Protein AF-0000000080185429 (afdb_homodimer)

Structure (mmCIF, 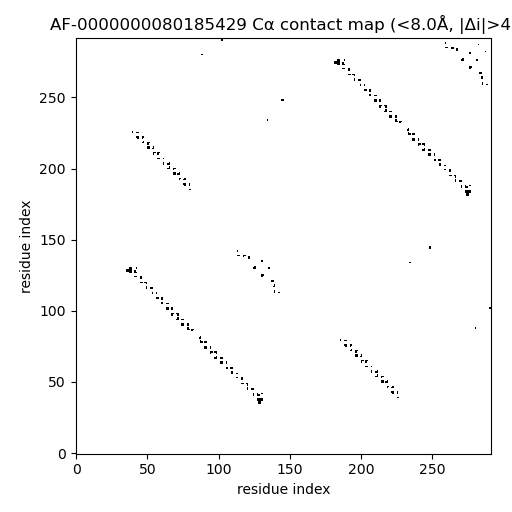N/CA/C/O backbone):
data_AF-0000000080185429-model_v1
#
loop_
_entity.id
_entity.type
_entity.pdbx_description
1 polymer 'Lysozyme inhibitor LprI N-terminal domain-containing protein'
#
loop_
_atom_site.group_PDB
_atom_site.id
_atom_site.type_symbol
_atom_site.label_atom_id
_atom_site.label_alt_id
_atom_site.label_comp_id
_atom_site.label_asym_id
_atom_site.label_entity_id
_atom_site.label_seq_id
_atom_site.pdbx_PDB_ins_code
_atom_site.Cartn_x
_atom_site.Cartn_y
_atom_site.Cartn_z
_atom_site.occupancy
_atom_site.B_iso_or_equiv
_atom_site.auth_seq_id
_atom_site.auth_comp_id
_atom_site.auth_asym_id
_atom_site.auth_atom_id
_atom_site.pdbx_PDB_model_num
ATOM 1 N N . MET A 1 1 ? -10.477 -122.75 16.406 1 31.19 1 MET A N 1
ATOM 2 C CA . MET A 1 1 ? -9.969 -122.812 15.031 1 31.19 1 MET A CA 1
ATOM 3 C C . MET A 1 1 ? -10.273 -121.562 14.289 1 31.19 1 MET A C 1
ATOM 5 O O . MET A 1 1 ? -10.062 -121.438 13.078 1 31.19 1 MET A O 1
ATOM 9 N N . TYR A 1 2 ? -11.156 -120.688 14.898 1 29.88 2 TYR A N 1
ATOM 10 C CA . TYR A 1 2 ? -11.617 -119.625 13.992 1 29.88 2 TYR A CA 1
ATOM 11 C C . TYR A 1 2 ? -10.445 -118.812 13.453 1 29.88 2 TYR A C 1
ATOM 13 O O . TYR A 1 2 ? -9.383 -118.75 14.086 1 29.88 2 TYR A O 1
ATOM 21 N N . TYR A 1 3 ? -10.703 -118.25 12.25 1 31.61 3 TYR A N 1
ATOM 22 C CA . TYR A 1 3 ? -10.383 -117.688 10.945 1 31.61 3 TYR A CA 1
ATOM 23 C C . TYR A 1 3 ? -9.789 -116.312 11.094 1 31.61 3 TYR A C 1
ATOM 25 O O . TYR A 1 3 ? -10.391 -115.438 11.742 1 31.61 3 TYR A O 1
ATOM 33 N N . HIS A 1 4 ? -8.43 -116.125 11.047 1 37.31 4 HIS A N 1
ATOM 34 C CA . HIS A 1 4 ? -7.52 -115 10.961 1 37.31 4 HIS A CA 1
ATOM 35 C C . HIS A 1 4 ? -7.789 -114.188 9.711 1 37.31 4 HIS A C 1
ATOM 37 O O . HIS A 1 4 ? -7.434 -114.562 8.602 1 37.31 4 HIS A O 1
ATOM 43 N N . MET A 1 5 ? -9.07 -113.562 9.625 1 27.73 5 MET A N 1
ATOM 44 C CA . MET A 1 5 ? -9.391 -112.875 8.406 1 27.73 5 MET A CA 1
ATOM 45 C C . MET A 1 5 ? -8.336 -111.75 8.133 1 27.73 5 MET A C 1
ATOM 47 O O . MET A 1 5 ? -8.047 -110.938 9 1 27.73 5 MET A O 1
ATOM 51 N N . LYS A 1 6 ? -7.344 -112.062 7.34 1 35.5 6 LYS A N 1
ATOM 52 C CA . LYS A 1 6 ? -6.266 -111.312 6.75 1 35.5 6 LYS A CA 1
ATOM 53 C C . LYS A 1 6 ? -6.816 -110.062 6.031 1 35.5 6 LYS A C 1
ATOM 55 O O . LYS A 1 6 ? -7.508 -110.188 5.02 1 35.5 6 LYS A O 1
ATOM 60 N N . ILE A 1 7 ? -7.43 -109 6.758 1 31.89 7 ILE A N 1
ATOM 61 C CA . ILE A 1 7 ? -7.926 -107.75 6.105 1 31.89 7 ILE A CA 1
ATOM 62 C C . ILE A 1 7 ? -6.805 -107.125 5.301 1 31.89 7 ILE A C 1
ATOM 64 O O . ILE A 1 7 ? -5.75 -106.812 5.848 1 31.89 7 ILE A O 1
ATOM 68 N N . ASN A 1 8 ? -6.602 -107.562 4.023 1 29.2 8 ASN A N 1
ATOM 69 C CA . ASN A 1 8 ? -5.699 -107 3.01 1 29.2 8 ASN A CA 1
ATOM 70 C C . ASN A 1 8 ? -5.918 -105.5 2.805 1 29.2 8 ASN A C 1
ATOM 72 O O . ASN A 1 8 ? -7.031 -105.062 2.51 1 29.2 8 ASN A O 1
ATOM 76 N N . LEU A 1 9 ? -5.234 -104.625 3.59 1 36.5 9 LEU A N 1
ATOM 77 C CA . LEU A 1 9 ? -5.133 -103.188 3.564 1 36.5 9 LEU A CA 1
ATOM 78 C C . LEU A 1 9 ? -4.625 -102.688 2.209 1 36.5 9 LEU A C 1
ATOM 80 O O . LEU A 1 9 ? -3.482 -103 1.838 1 36.5 9 LEU A O 1
ATOM 84 N N . VAL A 1 10 ? -5.418 -102.938 1.127 1 33.56 10 VAL A N 1
ATOM 85 C CA . VAL A 1 10 ? -5.027 -102.438 -0.19 1 33.56 10 VAL A CA 1
ATOM 86 C C . VAL A 1 10 ? -4.754 -100.938 -0.12 1 33.56 10 VAL A C 1
ATOM 88 O O . VAL A 1 10 ? -5.578 -100.188 0.377 1 33.56 10 VAL A O 1
ATOM 91 N N . LYS A 1 11 ? -3.459 -100.562 -0.124 1 37.59 11 LYS A N 1
ATOM 92 C CA . LYS A 1 11 ? -2.824 -99.25 -0.207 1 37.59 11 LYS A CA 1
ATOM 93 C C . LYS A 1 11 ? -3.217 -98.5 -1.494 1 37.59 11 LYS A C 1
ATOM 95 O O . LYS A 1 11 ? -2.857 -98.938 -2.59 1 37.59 11 LYS A O 1
ATOM 100 N N . ALA A 1 12 ? -4.523 -98.125 -1.637 1 34.78 12 ALA A N 1
ATOM 101 C CA . ALA A 1 12 ? -4.82 -97.375 -2.84 1 34.78 12 ALA A CA 1
ATOM 102 C C . ALA A 1 12 ? -3.969 -96.125 -2.902 1 34.78 12 ALA A C 1
ATOM 104 O O . ALA A 1 12 ? -3.957 -95.312 -1.96 1 34.78 12 ALA A O 1
ATOM 105 N N . LEU A 1 13 ? -2.83 -96.125 -3.619 1 36.59 13 LEU A N 1
ATOM 106 C CA . LEU A 1 13 ? -1.938 -95 -3.971 1 36.59 13 LEU A CA 1
ATOM 107 C C . LEU A 1 13 ? -2.678 -93.938 -4.766 1 36.59 13 LEU A C 1
ATOM 109 O O . LEU A 1 13 ? -3.139 -94.188 -5.883 1 36.59 13 LEU A O 1
ATOM 113 N N . LEU A 1 14 ? -3.529 -93.125 -4.082 1 36.78 14 LEU A N 1
ATOM 114 C CA . LEU A 1 14 ? -4.168 -91.938 -4.719 1 36.78 14 LEU A CA 1
ATOM 115 C C . 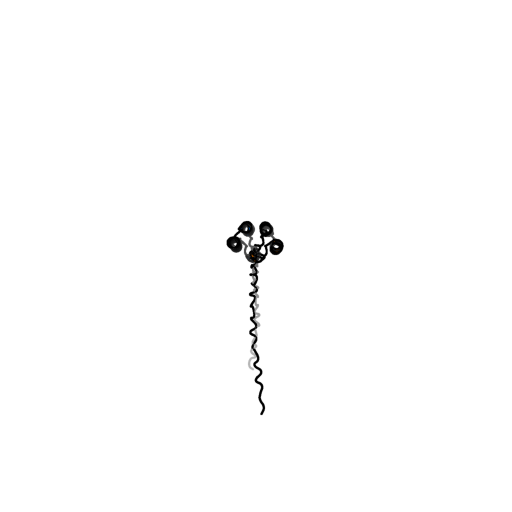LEU A 1 14 ? -3.127 -91 -5.316 1 36.78 14 LEU A C 1
ATOM 117 O O . LEU A 1 14 ? -2.252 -90.5 -4.605 1 36.78 14 LEU A O 1
ATOM 121 N N . LEU A 1 15 ? -2.703 -91.188 -6.578 1 37 15 LEU A N 1
ATOM 122 C CA . LEU A 1 15 ? -1.887 -90.312 -7.383 1 37 15 LEU A CA 1
ATOM 123 C C . LEU A 1 15 ? -2.537 -88.875 -7.48 1 37 15 LEU A C 1
ATOM 125 O O . LEU A 1 15 ? -3.639 -88.75 -8.023 1 37 15 LEU A O 1
ATOM 129 N N . SER A 1 16 ? -2.461 -88.062 -6.449 1 37.69 16 SER A N 1
ATOM 130 C CA . SER A 1 16 ? -2.885 -86.688 -6.52 1 37.69 16 SER A CA 1
ATOM 131 C C . SER A 1 16 ? -2.191 -85.938 -7.664 1 37.69 16 SER A C 1
ATOM 133 O O . SER A 1 16 ? -0.963 -85.812 -7.684 1 37.69 16 SER A O 1
ATOM 135 N N . SER A 1 17 ? -2.639 -86.125 -8.914 1 38.22 17 SER A N 1
ATOM 136 C CA . SER A 1 17 ? -2.191 -85.25 -10.016 1 38.22 17 SER A CA 1
ATOM 137 C C . SER A 1 17 ? -2.326 -83.812 -9.664 1 38.22 17 SER A C 1
ATOM 139 O O . SER A 1 17 ? -3.408 -83.312 -9.297 1 38.22 17 SER A O 1
ATOM 141 N N . ALA A 1 18 ? -1.324 -83.188 -9.078 1 40.03 18 ALA A N 1
ATOM 142 C CA . ALA A 1 18 ? -1.214 -81.75 -8.844 1 40.03 18 ALA A CA 1
ATOM 143 C C . ALA A 1 18 ? -1.339 -80.938 -10.148 1 40.03 18 ALA A C 1
ATOM 145 O O . ALA A 1 18 ? -0.493 -81.062 -11.031 1 40.03 18 ALA A O 1
ATOM 146 N N . ILE A 1 19 ? -2.561 -80.812 -10.672 1 42.19 19 ILE A N 1
ATOM 147 C CA . ILE A 1 19 ? -2.764 -79.875 -11.781 1 42.19 19 ILE A CA 1
ATOM 148 C C . ILE A 1 19 ? -2.199 -78.5 -11.422 1 42.19 19 ILE A C 1
ATOM 150 O O . ILE A 1 19 ? -2.635 -77.875 -10.453 1 42.19 19 ILE A O 1
ATOM 154 N N . PHE A 1 20 ? -0.926 -78.25 -11.688 1 44.41 20 PHE A N 1
ATOM 155 C CA . PHE A 1 20 ? -0.374 -76.938 -11.648 1 44.41 20 PHE A CA 1
ATOM 156 C C . PHE A 1 20 ? -1.172 -76 -12.539 1 44.41 20 PHE A C 1
ATOM 158 O O . PHE A 1 20 ? -1.091 -76.062 -13.766 1 44.41 20 PHE A O 1
ATOM 165 N N . ALA A 1 21 ? -2.379 -75.625 -12.18 1 45.09 21 ALA A N 1
ATOM 166 C CA . ALA A 1 21 ? -3.014 -74.5 -12.875 1 45.09 21 ALA A CA 1
ATOM 167 C C . ALA A 1 21 ? -2.082 -73.25 -12.945 1 45.09 21 ALA A C 1
ATOM 169 O O . ALA A 1 21 ? -1.55 -72.812 -11.922 1 45.09 21 ALA A O 1
ATOM 170 N N . GLY A 1 22 ? -1.314 -73.125 -14.047 1 44.38 22 GLY A N 1
ATOM 171 C CA . GLY A 1 22 ? -0.597 -71.938 -14.328 1 44.38 22 GLY A CA 1
ATOM 172 C C . GLY A 1 22 ? -1.406 -70.688 -14.016 1 44.38 22 GLY A C 1
ATOM 173 O O . GLY A 1 22 ? -2.52 -70.5 -14.516 1 44.38 22 GLY A O 1
ATOM 174 N N . LEU A 1 23 ? -1.234 -70.125 -12.82 1 50.81 23 LEU A N 1
ATOM 175 C CA . LEU A 1 23 ? -1.786 -68.812 -12.531 1 50.81 23 LEU A CA 1
ATOM 176 C C . LEU A 1 23 ? -1.45 -67.812 -13.648 1 50.81 23 LEU A C 1
ATOM 178 O O . LEU A 1 23 ? -0.288 -67.688 -14.039 1 50.81 23 LEU A O 1
ATOM 182 N N . PRO A 1 24 ? -2.479 -67.562 -14.562 1 52.03 24 PRO A N 1
ATOM 183 C CA . PRO A 1 24 ? -2.09 -66.438 -15.422 1 52.03 24 PRO A CA 1
ATOM 184 C C . PRO A 1 24 ? -1.406 -65.312 -14.656 1 52.03 24 PRO A C 1
ATOM 186 O O . PRO A 1 24 ? -1.833 -65 -13.547 1 52.03 24 PRO A O 1
ATOM 189 N N . VAL A 1 25 ? -0.08 -65.188 -14.719 1 51.69 25 VAL A N 1
ATOM 190 C CA . VAL A 1 25 ? 0.564 -63.969 -14.32 1 51.69 25 VAL A CA 1
ATOM 191 C C . VAL A 1 25 ? -0.281 -62.781 -14.781 1 51.69 25 VAL A C 1
ATOM 193 O O . VAL A 1 25 ? -0.45 -62.562 -15.984 1 51.69 25 VAL A O 1
ATOM 196 N N . LEU A 1 26 ? -1.335 -62.406 -13.992 1 49.44 26 LEU A N 1
ATOM 197 C CA . LEU A 1 26 ? -1.891 -61.094 -14.242 1 49.44 26 LEU A CA 1
ATOM 198 C C . LEU A 1 26 ? -0.799 -60.125 -14.672 1 49.44 26 LEU A C 1
ATOM 200 O O . LEU A 1 26 ? 0.148 -59.875 -13.922 1 49.44 26 LEU A O 1
ATOM 204 N N . ALA A 1 27 ? -0.474 -60.031 -16 1 46.88 27 ALA A N 1
ATOM 205 C CA . ALA A 1 27 ? 0.233 -58.844 -16.453 1 46.88 27 ALA A CA 1
ATOM 206 C C . ALA A 1 27 ? -0.168 -57.625 -15.648 1 46.88 27 ALA A C 1
ATOM 208 O O . ALA A 1 27 ? -1.352 -57.281 -15.555 1 46.88 27 ALA A O 1
ATOM 209 N N . GLN A 1 28 ? 0.48 -57.438 -14.5 1 44.91 28 GLN A N 1
ATOM 210 C CA . GLN A 1 28 ? 0.357 -56.094 -13.984 1 44.91 28 GLN A CA 1
ATOM 211 C C . GLN A 1 28 ? 0.31 -55.062 -15.117 1 44.91 28 GLN A C 1
ATOM 213 O O . GLN A 1 28 ? 1.286 -54.906 -15.852 1 44.91 28 GLN A O 1
ATOM 218 N N . GLN A 1 29 ? -0.821 -54.938 -15.789 1 43.16 29 GLN A N 1
ATOM 219 C CA . GLN A 1 29 ? -0.909 -53.719 -16.594 1 43.16 29 GLN A CA 1
ATOM 220 C C . GLN A 1 29 ? -0.104 -52.594 -15.977 1 43.16 29 GLN A C 1
ATOM 222 O O . GLN A 1 29 ? -0.35 -52.219 -14.836 1 43.16 29 GLN A O 1
ATOM 227 N N . SER A 1 30 ? 1.192 -52.562 -16.266 1 42.34 30 SER A N 1
ATOM 228 C CA . SER A 1 30 ? 1.836 -51.281 -15.969 1 42.34 30 SER A CA 1
ATOM 229 C C . SER A 1 30 ? 0.854 -50.125 -16.109 1 42.34 30 SER A C 1
ATOM 231 O O . SER A 1 30 ? 0.315 -49.875 -17.188 1 42.34 30 SER A O 1
ATOM 233 N N . ALA A 1 31 ? -0.014 -49.906 -15.117 1 44.88 31 ALA A N 1
ATOM 234 C CA . ALA A 1 31 ? -0.698 -48.594 -15.117 1 44.88 31 ALA A CA 1
ATOM 235 C C . ALA A 1 31 ? 0.15 -47.531 -15.805 1 44.88 31 ALA A C 1
ATOM 237 O O . ALA A 1 31 ? 1.259 -47.25 -15.352 1 44.88 31 ALA A O 1
ATOM 238 N N . THR A 1 32 ? 0.291 -47.656 -17.078 1 43.66 32 THR A N 1
ATOM 239 C CA . THR A 1 32 ? 0.755 -46.375 -17.672 1 43.66 32 THR A CA 1
ATOM 240 C C . THR A 1 32 ? 0.303 -45.188 -16.812 1 43.66 32 THR A C 1
ATOM 242 O O . THR A 1 32 ? -0.892 -44.906 -16.734 1 43.66 32 THR A O 1
ATOM 245 N N . THR A 1 33 ? 0.775 -45.094 -15.594 1 44.22 33 THR A N 1
ATOM 246 C CA . THR A 1 33 ? 0.547 -43.812 -14.945 1 44.22 33 THR A CA 1
ATOM 247 C C . THR A 1 33 ? 0.355 -42.719 -15.984 1 44.22 33 THR A C 1
ATOM 249 O O . THR A 1 33 ? 1.285 -42.375 -16.719 1 44.22 33 THR A O 1
ATOM 252 N N . VAL A 1 34 ? -0.713 -42.75 -16.688 1 42.78 34 VAL A N 1
ATOM 253 C CA . VAL A 1 34 ? -1.071 -41.594 -17.484 1 42.78 34 VAL A CA 1
ATOM 254 C C . VAL A 1 34 ? -0.509 -40.312 -16.828 1 42.78 34 VAL A C 1
ATOM 256 O O . VAL A 1 34 ? -0.894 -39.969 -15.719 1 42.78 34 VAL A O 1
ATOM 259 N N . SER A 1 35 ? 0.774 -40.125 -16.734 1 50.34 35 SER A N 1
ATOM 260 C CA . SER A 1 35 ? 1.275 -38.812 -16.359 1 50.34 35 SER A CA 1
ATOM 261 C C . SER A 1 35 ? 0.301 -37.719 -16.766 1 50.34 35 SER A C 1
ATOM 263 O O . SER A 1 35 ? 0.05 -37.5 -17.953 1 50.34 35 SER A O 1
ATOM 265 N N . SER A 1 36 ? -0.822 -37.656 -16.156 1 56.5 36 SER A N 1
ATOM 266 C CA . SER A 1 36 ? -1.847 -36.656 -16.453 1 56.5 36 SER A CA 1
ATOM 267 C C . SER A 1 36 ? -1.229 -35.375 -17 1 56.5 36 SER A C 1
ATOM 269 O O . SER A 1 36 ? -0.302 -34.812 -16.406 1 56.5 36 SER A O 1
ATOM 271 N N . LYS A 1 37 ? -1.229 -35.125 -18.312 1 74.56 37 LYS A N 1
ATOM 272 C CA . LYS A 1 37 ? -0.69 -34 -19.062 1 74.56 37 LYS A CA 1
ATOM 273 C C . LYS A 1 37 ? -1.136 -32.656 -18.469 1 74.56 37 LYS A C 1
ATOM 275 O O . LYS A 1 37 ? -2.334 -32.406 -18.297 1 74.56 37 LYS A O 1
ATOM 280 N N . ILE A 1 38 ? -0.371 -32 -17.75 1 79.94 38 ILE A N 1
ATOM 281 C CA . ILE A 1 38 ? -0.607 -30.672 -17.203 1 79.94 38 ILE A CA 1
ATOM 282 C C . ILE A 1 38 ? -0.698 -29.641 -18.328 1 79.94 38 ILE A C 1
ATOM 284 O O . ILE A 1 38 ? 0.148 -29.625 -19.234 1 79.94 38 ILE A O 1
ATOM 288 N N . ASP A 1 39 ? -1.904 -29.016 -18.344 1 88.56 39 ASP A N 1
ATOM 289 C CA . ASP A 1 39 ? -2.031 -27.906 -19.297 1 88.56 39 ASP A CA 1
ATOM 290 C C . ASP A 1 39 ? -1.232 -26.688 -18.828 1 88.56 39 ASP A C 1
ATOM 292 O O . ASP A 1 39 ? -1.768 -25.812 -18.141 1 88.56 39 ASP A O 1
ATOM 296 N N . VAL A 1 40 ? 0.009 -26.703 -19.25 1 89.81 40 VAL A N 1
ATOM 297 C CA . VAL A 1 40 ? 0.972 -25.703 -18.797 1 89.81 40 VAL A CA 1
ATOM 298 C C . VAL A 1 40 ? 0.498 -24.312 -19.203 1 89.81 40 VAL A C 1
ATOM 300 O O . VAL A 1 40 ? 0.562 -23.375 -18.391 1 89.81 40 VAL A O 1
ATOM 303 N N . LEU A 1 41 ? -0.011 -24.172 -20.422 1 93.12 41 LEU A N 1
ATOM 304 C CA . LEU A 1 41 ? -0.445 -22.859 -20.891 1 93.12 41 LEU A CA 1
ATOM 305 C C . LEU A 1 41 ? -1.634 -22.359 -20.094 1 93.12 41 LEU A C 1
ATOM 307 O O . LEU A 1 41 ? -1.722 -21.156 -19.797 1 93.12 41 LEU A O 1
ATOM 311 N N . CYS A 1 42 ? -2.514 -23.266 -19.734 1 93.38 42 CYS A N 1
ATOM 312 C CA . CYS A 1 42 ? -3.67 -22.922 -18.922 1 93.38 42 CYS A CA 1
ATOM 313 C C . CYS A 1 42 ? -3.238 -22.406 -17.547 1 93.38 42 CYS A C 1
ATOM 315 O O . CYS A 1 42 ? -3.707 -21.359 -17.094 1 93.38 42 CYS A O 1
ATOM 317 N N . ILE A 1 43 ? -2.312 -23.078 -16.891 1 91.81 43 ILE A N 1
ATOM 318 C CA . ILE A 1 43 ? -1.825 -22.688 -15.57 1 91.81 43 ILE A CA 1
ATOM 319 C C . ILE A 1 43 ? -1.068 -21.375 -15.664 1 91.81 43 ILE A C 1
ATOM 321 O O . ILE A 1 43 ? -1.25 -20.484 -14.82 1 91.81 43 ILE A O 1
ATOM 325 N N . GLN A 1 44 ? -0.267 -21.234 -16.688 1 94.12 44 GLN A N 1
ATOM 326 C CA . GLN A 1 44 ? 0.48 -19.984 -16.875 1 94.12 44 GLN A CA 1
ATOM 327 C C . GLN A 1 44 ? -0.461 -18.797 -17.062 1 94.12 44 GLN A C 1
ATOM 329 O O . GLN A 1 44 ? -0.203 -17.719 -16.547 1 94.12 44 GLN A O 1
ATOM 334 N N . SER A 1 45 ? -1.53 -19.031 -17.781 1 95.88 45 SER A N 1
ATOM 335 C CA . SER A 1 45 ? -2.504 -17.969 -18 1 95.88 45 SER A CA 1
ATOM 336 C C . SER A 1 45 ? -3.178 -17.562 -16.688 1 95.88 45 SER A C 1
ATOM 338 O O . SER A 1 45 ? -3.396 -16.391 -16.438 1 95.88 45 SER A O 1
ATOM 340 N N . ALA A 1 46 ? -3.49 -18.531 -15.852 1 94.5 46 ALA A N 1
ATOM 341 C CA . ALA A 1 46 ? -4.09 -18.25 -14.547 1 94.5 46 ALA A CA 1
ATOM 342 C C . ALA A 1 46 ? -3.133 -17.469 -13.664 1 94.5 46 ALA A C 1
ATOM 344 O O . ALA A 1 46 ? -3.541 -16.516 -12.992 1 94.5 46 ALA A O 1
ATOM 345 N N . ILE A 1 47 ? -1.885 -17.844 -13.664 1 95.25 47 ILE A N 1
ATOM 346 C CA . ILE A 1 47 ? -0.863 -17.141 -12.891 1 95.25 47 ILE A CA 1
ATOM 347 C C . ILE A 1 47 ? -0.709 -15.719 -13.406 1 95.25 47 ILE A C 1
ATOM 349 O O . ILE A 1 47 ? -0.65 -14.773 -12.617 1 95.25 47 ILE A O 1
ATOM 353 N N . ASP A 1 48 ? -0.647 -15.562 -14.742 1 97.69 48 ASP A N 1
ATOM 354 C CA . ASP A 1 48 ? -0.499 -14.25 -15.359 1 97.69 48 ASP A CA 1
ATOM 355 C C . ASP A 1 48 ? -1.629 -13.312 -14.945 1 97.69 48 ASP A C 1
ATOM 357 O O . ASP A 1 48 ? -1.381 -12.18 -14.547 1 97.69 48 ASP A O 1
ATOM 361 N N . THR A 1 49 ? -2.816 -13.805 -14.984 1 97.75 49 THR A N 1
ATOM 362 C CA . THR A 1 49 ? -3.979 -13 -14.633 1 97.75 49 THR A CA 1
ATOM 363 C C . THR A 1 49 ? -3.939 -12.617 -13.156 1 97.75 49 THR A C 1
ATOM 365 O O . THR A 1 49 ? -4.188 -11.461 -12.797 1 97.75 49 THR A O 1
ATOM 368 N N . ARG A 1 50 ? -3.635 -13.578 -12.258 1 96 50 ARG A N 1
ATOM 369 C CA . ARG A 1 50 ? -3.584 -13.32 -10.82 1 96 50 ARG A CA 1
ATOM 370 C C . ARG A 1 50 ? -2.602 -12.195 -10.508 1 96 50 ARG A C 1
ATOM 372 O O . ARG A 1 50 ? -2.979 -11.188 -9.906 1 96 50 ARG A O 1
ATOM 379 N N . ASP A 1 51 ? -1.385 -12.367 -10.984 1 97.81 51 ASP A N 1
ATOM 380 C CA . ASP A 1 51 ? -0.335 -11.461 -10.539 1 97.81 51 ASP A CA 1
ATOM 381 C C . ASP A 1 51 ? -0.448 -10.109 -11.234 1 97.81 51 ASP A C 1
ATOM 383 O O . ASP A 1 51 ? -0.12 -9.07 -10.648 1 97.81 51 ASP A O 1
ATOM 387 N N . THR A 1 52 ? -0.959 -10.07 -12.484 1 98.69 52 THR A N 1
ATOM 388 C CA . THR A 1 52 ? -1.224 -8.797 -13.156 1 98.69 52 THR A CA 1
ATOM 389 C C . THR A 1 52 ? -2.33 -8.031 -12.445 1 98.69 52 THR A C 1
ATOM 391 O O . THR A 1 52 ? -2.225 -6.816 -12.25 1 98.69 52 THR A O 1
ATOM 394 N N . THR A 1 53 ? -3.383 -8.695 -12.031 1 98.5 53 THR A N 1
ATOM 395 C CA . THR A 1 53 ? -4.48 -8.062 -11.312 1 98.5 53 THR A CA 1
ATOM 396 C C . THR A 1 53 ? -4.008 -7.535 -9.961 1 98.5 53 THR A C 1
ATOM 398 O O . THR A 1 53 ? -4.367 -6.426 -9.555 1 98.5 53 THR A O 1
ATOM 401 N N . LEU A 1 54 ? -3.174 -8.344 -9.281 1 98.31 54 LEU A N 1
ATOM 402 C CA . LEU A 1 54 ? -2.639 -7.898 -7.996 1 98.31 54 LEU A CA 1
ATOM 403 C C . LEU A 1 54 ? -1.744 -6.676 -8.172 1 98.31 54 LEU A C 1
ATOM 405 O O . LEU A 1 54 ? -1.787 -5.746 -7.367 1 98.31 54 LEU A O 1
ATOM 409 N N . ALA A 1 55 ? -0.932 -6.637 -9.227 1 98.69 55 ALA A N 1
ATOM 410 C CA . ALA A 1 55 ? -0.083 -5.48 -9.508 1 98.69 55 ALA A CA 1
ATOM 411 C C . ALA A 1 55 ? -0.923 -4.238 -9.789 1 98.69 55 ALA A C 1
ATOM 413 O O . ALA A 1 55 ? -0.608 -3.146 -9.305 1 98.69 55 ALA A O 1
ATOM 414 N N . ASN A 1 56 ? -1.978 -4.422 -10.547 1 98.56 56 ASN A N 1
ATOM 415 C CA . ASN A 1 56 ? -2.881 -3.311 -10.828 1 98.56 56 ASN A CA 1
ATOM 416 C C . ASN A 1 56 ? -3.572 -2.816 -9.555 1 98.56 56 ASN A C 1
ATOM 418 O O . ASN A 1 56 ? -3.748 -1.61 -9.375 1 98.56 56 ASN A O 1
ATOM 422 N N . MET A 1 57 ? -3.961 -3.727 -8.703 1 98.38 57 MET A N 1
ATOM 423 C CA . MET A 1 57 ? -4.547 -3.393 -7.406 1 98.38 57 MET A CA 1
ATOM 424 C C . MET A 1 57 ? -3.607 -2.512 -6.594 1 98.38 57 MET A C 1
ATOM 426 O O . MET A 1 57 ? -4.039 -1.522 -5.996 1 98.38 57 MET A O 1
ATOM 430 N N . VAL A 1 58 ? -2.312 -2.863 -6.578 1 98.69 58 VAL A N 1
ATOM 431 C CA . VAL A 1 58 ? -1.307 -2.094 -5.855 1 98.69 58 VAL A CA 1
ATOM 432 C C . VAL A 1 58 ? -1.197 -0.692 -6.449 1 98.69 58 VAL A C 1
ATOM 434 O O . VAL A 1 58 ? -1.146 0.299 -5.719 1 98.69 58 VAL A O 1
ATOM 437 N N . SER A 1 59 ? -1.196 -0.585 -7.734 1 98.5 59 SER A N 1
ATOM 438 C CA . SER A 1 59 ? -1.125 0.7 -8.422 1 98.5 59 SER A CA 1
ATOM 439 C C . SER A 1 59 ? -2.336 1.567 -8.102 1 98.5 59 SER A C 1
ATOM 441 O O . SER A 1 59 ? -2.195 2.76 -7.82 1 98.5 59 SER A O 1
ATOM 443 N N . ASP A 1 60 ? -3.506 0.98 -8.164 1 98.5 60 ASP A N 1
ATOM 444 C CA . ASP A 1 60 ? -4.738 1.712 -7.891 1 98.5 60 ASP A CA 1
ATOM 445 C C . ASP A 1 60 ? -4.762 2.23 -6.453 1 98.5 60 ASP A C 1
ATOM 447 O O . ASP A 1 60 ? -5.137 3.379 -6.207 1 98.5 60 ASP A O 1
ATOM 451 N N . TRP A 1 61 ? -4.398 1.399 -5.523 1 98.56 61 TRP A N 1
ATOM 452 C CA . TRP A 1 61 ? -4.332 1.804 -4.125 1 98.56 61 TRP A CA 1
ATOM 453 C C . TRP A 1 61 ? -3.359 2.961 -3.936 1 98.56 61 TRP A C 1
ATOM 455 O O . TRP A 1 61 ? -3.672 3.939 -3.252 1 98.56 61 TRP A O 1
ATOM 465 N N . SER A 1 62 ? -2.152 2.85 -4.508 1 98.56 62 SER A N 1
ATOM 466 C CA . SER A 1 62 ? -1.12 3.875 -4.383 1 98.56 62 SER A CA 1
ATOM 467 C C . SER A 1 62 ? -1.595 5.211 -4.945 1 98.56 62 SER A C 1
ATOM 469 O O . SER A 1 62 ? -1.368 6.262 -4.344 1 98.56 62 SER A O 1
ATOM 471 N N . SER A 1 63 ? -2.236 5.16 -6.074 1 98.62 63 SER A N 1
ATOM 472 C CA . SER A 1 63 ? -2.742 6.379 -6.695 1 98.62 63 SER A CA 1
ATOM 473 C C . SER A 1 63 ? -3.77 7.07 -5.805 1 98.62 63 SER A C 1
ATOM 475 O O . SER A 1 63 ? -3.676 8.273 -5.555 1 98.62 63 SER A O 1
ATOM 477 N N . SER A 1 64 ? -4.73 6.297 -5.277 1 98.69 64 SER A N 1
ATOM 478 C CA . SER A 1 64 ? -5.777 6.836 -4.414 1 98.69 64 SER A CA 1
ATOM 479 C C . SER A 1 64 ? -5.191 7.422 -3.135 1 98.69 64 SER A C 1
ATOM 481 O O . SER A 1 64 ? -5.559 8.523 -2.725 1 98.69 64 SER A O 1
ATOM 483 N N . THR A 1 65 ? -4.242 6.703 -2.521 1 98.5 65 THR A N 1
ATOM 484 C CA . THR A 1 65 ? -3.652 7.102 -1.249 1 98.5 65 THR A CA 1
ATOM 485 C C . THR A 1 65 ? -2.764 8.328 -1.426 1 98.5 65 THR A C 1
ATOM 487 O O . THR A 1 65 ? -2.832 9.273 -0.632 1 98.5 65 THR A O 1
ATOM 490 N N . LYS A 1 66 ? -1.963 8.375 -2.467 1 98.5 66 LYS A N 1
ATOM 491 C CA . LYS A 1 66 ? -1.116 9.531 -2.76 1 98.5 66 LYS A CA 1
ATOM 492 C C . LYS A 1 66 ? -1.955 10.781 -2.996 1 98.5 66 LYS A C 1
ATOM 494 O O . LYS A 1 66 ? -1.65 11.852 -2.461 1 98.5 66 LYS A O 1
ATOM 499 N N . ASN A 1 67 ? -3.004 10.648 -3.771 1 98.5 67 ASN A N 1
ATOM 500 C CA . ASN A 1 67 ? -3.893 11.781 -4.027 1 98.5 67 ASN A CA 1
ATOM 501 C C . ASN A 1 67 ? -4.523 12.297 -2.74 1 98.5 67 ASN A C 1
ATOM 503 O O . ASN A 1 67 ? -4.672 13.508 -2.561 1 98.5 67 ASN A O 1
ATOM 507 N N . ALA A 1 68 ? -4.93 11.344 -1.893 1 98.5 68 ALA A N 1
ATOM 508 C CA . ALA A 1 68 ? -5.516 11.719 -0.61 1 98.5 68 ALA A CA 1
ATOM 509 C C . ALA A 1 68 ? -4.512 12.484 0.247 1 98.5 68 ALA A C 1
ATOM 511 O O . ALA A 1 68 ? -4.867 13.469 0.902 1 98.5 68 ALA A O 1
ATOM 512 N N . LEU A 1 69 ? -3.234 12.055 0.238 1 98.56 69 LEU A N 1
ATOM 513 C CA . LEU A 1 69 ? -2.18 12.719 1.002 1 98.56 69 LEU A CA 1
ATOM 514 C C . LEU A 1 69 ? -1.914 14.117 0.464 1 98.56 69 LEU A C 1
ATOM 516 O O . LEU A 1 69 ? -1.702 15.055 1.238 1 98.56 69 LEU A O 1
ATOM 520 N N . GLU A 1 70 ? -1.917 14.305 -0.795 1 98.69 70 GLU A N 1
ATOM 521 C CA . GLU A 1 70 ? -1.708 15.609 -1.418 1 98.69 70 GLU A CA 1
ATOM 522 C C . GLU A 1 70 ? -2.871 16.547 -1.127 1 98.69 70 GLU A C 1
ATOM 524 O O . GLU A 1 70 ? -2.662 17.734 -0.843 1 98.69 70 GLU A O 1
ATOM 529 N N . ALA A 1 71 ? -4.098 15.984 -1.175 1 98.75 71 ALA A N 1
ATOM 530 C CA . ALA A 1 71 ? -5.266 16.781 -0.833 1 98.75 71 ALA A CA 1
ATOM 531 C C . ALA A 1 71 ? -5.223 17.219 0.628 1 98.75 71 ALA A C 1
ATOM 533 O O . ALA A 1 71 ? -5.559 18.375 0.951 1 98.75 71 ALA A O 1
ATOM 534 N N . ARG A 1 72 ? -4.848 16.25 1.544 1 97.56 72 ARG A N 1
ATOM 535 C CA . ARG A 1 72 ? -4.691 16.594 2.955 1 97.56 72 ARG A CA 1
ATOM 536 C C . ARG A 1 72 ? -3.658 17.703 3.146 1 97.56 72 ARG A C 1
ATOM 538 O O . ARG A 1 72 ? -3.891 18.656 3.889 1 97.56 72 ARG A O 1
ATOM 545 N N . ARG A 1 73 ? -2.494 17.547 2.436 1 98.06 73 ARG A N 1
ATOM 546 C CA . ARG A 1 73 ? -1.422 18.531 2.477 1 98.06 73 ARG A CA 1
ATOM 547 C C . ARG A 1 73 ? -1.951 19.938 2.166 1 98.06 73 ARG A C 1
ATOM 549 O O . ARG A 1 73 ? -1.758 20.859 2.949 1 98.06 73 ARG A O 1
ATOM 556 N N . ASP A 1 74 ? -2.666 20.062 1.089 1 98.56 74 ASP A N 1
ATOM 557 C CA . ASP A 1 74 ? -3.113 21.359 0.602 1 98.56 74 ASP A CA 1
ATOM 558 C C . ASP A 1 74 ? -4.191 21.953 1.512 1 98.56 74 ASP A C 1
ATOM 560 O O . ASP A 1 74 ? -4.172 23.141 1.813 1 98.56 74 ASP A O 1
ATOM 564 N N . ALA A 1 75 ? -5.086 21.078 1.933 1 98.12 75 ALA A N 1
ATOM 565 C CA . ALA A 1 75 ? -6.168 21.531 2.805 1 98.12 75 ALA A CA 1
ATOM 566 C C . ALA A 1 75 ? -5.629 21.984 4.156 1 98.12 75 ALA A C 1
ATOM 568 O O . ALA A 1 75 ? -6.059 23 4.691 1 98.12 75 ALA A O 1
ATOM 569 N N . LEU A 1 76 ? -4.688 21.203 4.723 1 95.75 76 LEU A N 1
ATOM 570 C CA . LEU A 1 76 ? -4.121 21.578 6.016 1 95.75 76 LEU A CA 1
ATOM 571 C C . LEU A 1 76 ? -3.281 22.844 5.902 1 95.75 76 LEU A C 1
ATOM 573 O O . LEU A 1 76 ? -3.379 23.734 6.746 1 95.75 76 LEU A O 1
ATOM 577 N N . LYS A 1 77 ? -2.436 22.938 4.867 1 95.88 77 LYS A N 1
ATOM 578 C CA . LYS A 1 77 ? -1.694 24.172 4.637 1 95.88 77 LYS A CA 1
ATOM 579 C C . LYS A 1 77 ? -2.639 25.359 4.52 1 95.88 77 LYS A C 1
ATOM 581 O O . LYS A 1 77 ? -2.432 26.391 5.172 1 95.88 77 LYS A O 1
ATOM 586 N N . GLY A 1 78 ? -3.672 25.188 3.734 1 96.06 78 GLY A N 1
ATOM 587 C CA . GLY A 1 78 ? -4.652 26.25 3.543 1 96.06 78 GLY A CA 1
ATOM 588 C C . GLY A 1 78 ? -5.359 26.641 4.824 1 96.06 78 GLY A C 1
ATOM 589 O O . GLY A 1 78 ? -5.691 27.812 5.02 1 96.06 78 GLY A O 1
ATOM 590 N N . SER A 1 79 ? -5.613 25.656 5.668 1 94.31 79 SER A N 1
ATOM 591 C CA . SER A 1 79 ? -6.32 25.922 6.914 1 94.31 79 SER A CA 1
ATOM 592 C C . SER A 1 79 ? -5.551 26.922 7.781 1 94.31 79 SER A C 1
ATOM 594 O O . SER A 1 79 ? -6.156 27.703 8.508 1 94.31 79 SER A O 1
ATOM 596 N N . TRP A 1 80 ? -4.219 26.938 7.676 1 91.44 80 TRP A N 1
ATOM 597 C CA . TRP A 1 80 ? -3.402 27.781 8.539 1 91.44 80 TRP A CA 1
ATOM 598 C C . TRP A 1 80 ? -3.42 29.219 8.062 1 91.44 80 TRP A C 1
ATOM 600 O O . TRP A 1 80 ? -2.977 30.125 8.773 1 91.44 80 TRP A O 1
ATOM 610 N N . SER A 1 81 ? -3.967 29.5 6.883 1 92.25 81 SER A N 1
ATOM 611 C CA . SER A 1 81 ? -4.156 30.859 6.395 1 92.25 81 SER A CA 1
ATOM 612 C C . SER A 1 81 ? -5.461 31.453 6.91 1 92.25 81 SER A C 1
ATOM 614 O O . SER A 1 81 ? -5.734 32.625 6.695 1 92.25 81 SER A O 1
ATOM 616 N N . ILE A 1 82 ? -6.258 30.625 7.641 1 92.38 82 ILE A N 1
ATOM 617 C CA . ILE A 1 82 ? -7.512 31.094 8.227 1 92.38 82 ILE A CA 1
ATOM 618 C C . ILE A 1 82 ? -7.242 31.734 9.578 1 92.38 82 ILE A C 1
ATOM 620 O O . ILE A 1 82 ? -6.68 31.109 10.477 1 92.38 82 ILE A O 1
ATOM 624 N N . SER A 1 83 ? -7.672 32.938 9.75 1 87.94 83 SER A N 1
ATOM 625 C CA . SER A 1 83 ? -7.352 33.75 10.938 1 87.94 83 SER A CA 1
ATOM 626 C C . SER A 1 83 ? -8.164 33.281 12.141 1 87.94 83 SER A C 1
ATOM 628 O O . SER A 1 83 ? -7.645 33.188 13.25 1 87.94 83 SER A O 1
ATOM 630 N N . ASP A 1 84 ? -9.453 32.938 11.93 1 88.75 84 ASP A N 1
ATOM 631 C CA . ASP A 1 84 ? -10.336 32.562 13.023 1 88.75 84 ASP A CA 1
ATOM 632 C C . ASP A 1 84 ? -10.031 31.125 13.484 1 88.75 84 ASP A C 1
ATOM 634 O O . ASP A 1 84 ? -10.039 30.203 12.68 1 88.75 84 ASP A O 1
ATOM 638 N N . TYR A 1 85 ? -9.852 30.984 14.812 1 84.94 85 TYR A N 1
ATOM 639 C CA . TYR A 1 85 ? -9.445 29.703 15.383 1 84.94 85 TYR A CA 1
ATOM 640 C C . TYR A 1 85 ? -10.492 28.641 15.125 1 84.94 85 TYR A C 1
ATOM 642 O O . TYR A 1 85 ? -10.164 27.516 14.703 1 84.94 85 TYR A O 1
ATOM 650 N N . LYS A 1 86 ? -11.734 28.969 15.43 1 88.38 86 LYS A N 1
ATOM 651 C CA . LYS A 1 86 ? -12.797 27.984 15.305 1 88.38 86 LYS A CA 1
ATOM 652 C C . LYS A 1 86 ? -12.945 27.516 13.852 1 88.38 86 LYS A C 1
ATOM 654 O O . LYS A 1 86 ? -13.078 26.328 13.586 1 88.38 86 LYS A O 1
ATOM 659 N N . THR A 1 87 ? -12.922 28.422 12.883 1 94 87 THR A N 1
ATOM 660 C CA . THR A 1 87 ? -13.047 28.094 11.469 1 94 87 THR A CA 1
ATOM 661 C C . THR A 1 87 ? -11.828 27.312 10.992 1 94 87 THR A C 1
ATOM 663 O O . THR A 1 87 ? -11.961 26.375 10.203 1 94 87 THR A O 1
ATOM 666 N N . ARG A 1 88 ? -10.625 27.672 11.461 1 91.94 88 ARG A N 1
ATOM 667 C CA . ARG A 1 88 ? -9.406 26.938 11.133 1 91.94 88 ARG A CA 1
ATOM 668 C C . ARG A 1 88 ? -9.492 25.484 11.594 1 91.94 88 ARG A C 1
ATOM 670 O O . ARG A 1 88 ? -9.203 24.562 10.836 1 91.94 88 ARG A O 1
ATOM 677 N N . ARG A 1 89 ? -9.922 25.281 12.805 1 90.94 89 ARG A N 1
ATOM 678 C CA . ARG A 1 89 ? -10.031 23.938 13.359 1 90.94 89 ARG A CA 1
ATOM 679 C C . ARG A 1 89 ? -11.031 23.109 12.57 1 90.94 89 ARG A C 1
ATOM 681 O O . ARG A 1 89 ? -10.797 21.922 12.336 1 90.94 89 ARG A O 1
ATOM 688 N N . LEU A 1 90 ? -12.133 23.734 12.211 1 93.56 90 LEU A N 1
ATOM 689 C CA . LEU A 1 90 ? -13.117 23.016 11.414 1 93.56 90 LEU A CA 1
ATOM 690 C C . LEU A 1 90 ? -12.516 22.578 10.078 1 93.56 90 LEU A C 1
ATOM 692 O O . LEU A 1 90 ? -12.75 21.453 9.625 1 93.56 90 LEU A O 1
ATOM 696 N N . ALA A 1 91 ? -11.758 23.484 9.445 1 95 91 ALA A N 1
ATOM 697 C CA . ALA A 1 91 ? -11.094 23.156 8.18 1 95 91 ALA A CA 1
ATOM 698 C C . ALA A 1 91 ? -10.094 22.016 8.359 1 95 91 ALA A C 1
ATOM 700 O O . ALA A 1 91 ? -10.008 21.125 7.516 1 95 91 ALA A O 1
ATOM 701 N N . GLN A 1 92 ? -9.352 22.031 9.445 1 93.88 92 GLN A N 1
ATOM 702 C CA . GLN A 1 92 ? -8.375 21 9.727 1 93.88 92 GLN A CA 1
ATOM 703 C C . GLN A 1 92 ? -9.055 19.656 9.961 1 93.88 92 GLN A C 1
ATOM 705 O O . GLN A 1 92 ? -8.625 18.625 9.422 1 93.88 92 GLN A O 1
ATOM 710 N N . ARG A 1 93 ? -10.086 19.672 10.711 1 93.12 93 ARG A N 1
ATOM 711 C CA . ARG A 1 93 ? -10.82 18.438 10.977 1 93.12 93 ARG A CA 1
ATOM 712 C C . ARG A 1 93 ? -11.383 17.859 9.68 1 93.12 93 ARG A C 1
ATOM 714 O O . ARG A 1 93 ? -11.359 16.641 9.484 1 93.12 93 ARG A O 1
ATOM 721 N N . LYS A 1 94 ? -11.891 18.688 8.867 1 95.94 94 LYS A N 1
ATOM 722 C CA . LYS A 1 94 ? -12.422 18.234 7.582 1 95.94 94 LYS A CA 1
ATOM 723 C C . LYS A 1 94 ? -11.32 17.609 6.727 1 95.94 94 LYS A C 1
ATOM 725 O O . LYS A 1 94 ? -11.539 16.578 6.094 1 95.94 94 LYS A O 1
ATOM 730 N N . ALA A 1 95 ? -10.102 18.234 6.652 1 95.38 95 ALA A N 1
ATOM 731 C CA . ALA A 1 95 ? -8.977 17.703 5.895 1 95.38 95 ALA A CA 1
ATOM 732 C C . ALA A 1 95 ? -8.625 16.281 6.348 1 95.38 95 ALA A C 1
ATOM 734 O O . ALA A 1 95 ? -8.445 15.391 5.52 1 95.38 95 ALA A O 1
ATOM 735 N N . TRP A 1 96 ? -8.633 16.094 7.629 1 94.31 96 TRP A N 1
ATOM 736 C CA . TRP A 1 96 ? -8.305 14.781 8.188 1 94.31 96 TRP A CA 1
ATOM 737 C C . TRP A 1 96 ? -9.422 13.781 7.914 1 94.31 96 TRP A C 1
ATOM 739 O O . TRP A 1 96 ? -9.156 12.625 7.582 1 94.31 96 TRP A O 1
ATOM 749 N N . SER A 1 97 ? -10.656 14.266 8.109 1 94.81 97 SER A N 1
ATOM 750 C CA . SER A 1 97 ? -11.805 13.391 7.871 1 94.81 97 SER A CA 1
ATOM 751 C C . SER A 1 97 ? -11.852 12.914 6.422 1 94.81 97 SER A C 1
ATOM 753 O O . SER A 1 97 ? -12.07 11.734 6.156 1 94.81 97 SER A O 1
ATOM 755 N N . ASP A 1 98 ? -11.633 13.812 5.508 1 97.06 98 ASP A N 1
ATOM 756 C CA . ASP A 1 98 ? -11.648 13.469 4.09 1 97.06 98 ASP A CA 1
ATOM 757 C C . ASP A 1 98 ? -10.539 12.477 3.748 1 97.06 98 ASP A C 1
ATOM 759 O O . ASP A 1 98 ? -10.766 11.508 3.027 1 97.06 98 ASP A O 1
ATOM 763 N N . TYR A 1 99 ? -9.391 12.742 4.281 1 96.75 99 TYR A N 1
ATOM 764 C CA . TYR A 1 99 ? -8.266 11.836 4.078 1 96.75 99 TYR A CA 1
ATOM 765 C C . TYR A 1 99 ? -8.594 10.438 4.59 1 96.75 99 TYR A C 1
ATOM 767 O O . TYR A 1 99 ? -8.383 9.445 3.881 1 96.75 99 TYR A O 1
ATOM 775 N N . ARG A 1 100 ? -9.078 10.336 5.754 1 95.62 100 ARG A N 1
ATOM 776 C CA . ARG A 1 100 ? -9.375 9.047 6.367 1 95.62 100 ARG A CA 1
ATOM 777 C C . ARG A 1 100 ? -10.422 8.289 5.559 1 95.62 100 ARG A C 1
ATOM 779 O O . ARG A 1 100 ? -10.344 7.07 5.418 1 95.62 100 ARG A O 1
ATOM 786 N N . LYS A 1 101 ? -11.383 9.008 5.121 1 97.12 101 LYS A N 1
ATOM 787 C CA . LYS A 1 101 ? -12.422 8.383 4.312 1 97.12 101 LYS A CA 1
ATOM 788 C C . LYS A 1 101 ? -11.836 7.746 3.057 1 97.12 101 LYS A C 1
ATOM 790 O O . LYS A 1 101 ? -12.156 6.602 2.727 1 97.12 101 LYS A O 1
ATOM 795 N N . VAL A 1 102 ? -10.961 8.461 2.355 1 98 102 VAL A N 1
ATOM 796 C CA . VAL A 1 102 ? -10.359 7.938 1.138 1 98 102 VAL A CA 1
ATOM 797 C C . VAL A 1 102 ? -9.469 6.738 1.477 1 98 102 VAL A C 1
ATOM 799 O O . VAL A 1 102 ? -9.516 5.711 0.796 1 98 102 VAL A O 1
ATOM 802 N N . LEU A 1 103 ? -8.68 6.867 2.531 1 97.56 103 LEU A N 1
ATOM 803 C CA . LEU A 1 103 ? -7.773 5.789 2.906 1 97.56 103 LEU A CA 1
ATOM 804 C C . LEU A 1 103 ? -8.547 4.527 3.266 1 97.56 103 LEU A C 1
ATOM 806 O O . LEU A 1 103 ? -8.18 3.426 2.848 1 97.56 103 LEU A O 1
ATOM 810 N N . ARG A 1 104 ? -9.609 4.707 4.039 1 97.06 104 ARG A N 1
ATOM 811 C CA . ARG A 1 104 ? -10.43 3.561 4.402 1 97.06 104 ARG A CA 1
ATOM 812 C C . ARG A 1 104 ? -11.008 2.887 3.162 1 97.06 104 ARG A C 1
ATOM 814 O O . ARG A 1 104 ? -10.977 1.659 3.045 1 97.06 104 ARG A O 1
ATOM 821 N N . SER A 1 105 ? -11.555 3.65 2.252 1 98.31 105 SER A N 1
ATOM 822 C CA . SER A 1 105 ? -12.117 3.113 1.017 1 98.31 105 SER A CA 1
ATOM 823 C C . SER A 1 105 ? -11.055 2.393 0.193 1 98.31 105 SER A C 1
ATOM 825 O O . SER A 1 105 ? -11.297 1.299 -0.321 1 98.31 105 SER A O 1
ATOM 827 N N . ALA A 1 106 ? -9.859 3.023 0.052 1 98.25 106 ALA A N 1
ATOM 828 C CA . ALA A 1 106 ? -8.766 2.428 -0.712 1 98.25 106 ALA A CA 1
ATOM 829 C C . ALA A 1 106 ? -8.328 1.097 -0.102 1 98.25 106 ALA A C 1
ATOM 831 O O . ALA A 1 106 ? -8.117 0.117 -0.821 1 98.25 106 ALA A O 1
ATOM 832 N N . ASN A 1 107 ? -8.195 1.073 1.207 1 97.5 107 ASN A N 1
ATOM 833 C CA . ASN A 1 107 ? -7.801 -0.151 1.895 1 97.5 107 ASN A CA 1
ATOM 834 C C . ASN A 1 107 ? -8.859 -1.244 1.747 1 97.5 107 ASN A C 1
ATOM 836 O O . ASN A 1 107 ? -8.523 -2.412 1.536 1 97.5 107 ASN A O 1
ATOM 840 N N . THR A 1 108 ? -10.102 -0.865 1.909 1 97.81 108 THR A N 1
ATOM 841 C CA . THR A 1 108 ? -11.188 -1.818 1.739 1 97.81 108 THR A CA 1
ATOM 842 C C . THR A 1 108 ? -11.195 -2.391 0.324 1 97.81 108 THR A C 1
ATOM 844 O O . THR A 1 108 ? -11.305 -3.604 0.14 1 97.81 108 THR A O 1
ATOM 847 N N . THR A 1 109 ? -11.07 -1.579 -0.671 1 98.12 109 THR A N 1
ATOM 848 C CA . THR A 1 109 ? -11.055 -2.006 -2.066 1 98.12 109 THR A CA 1
ATOM 849 C C . THR A 1 109 ? -9.883 -2.945 -2.33 1 98.12 109 THR A C 1
ATOM 851 O O . THR A 1 109 ? -10.039 -3.973 -2.994 1 98.12 109 THR A O 1
ATOM 854 N N . LYS A 1 110 ? -8.711 -2.559 -1.816 1 97.25 110 LYS A N 1
ATOM 855 C CA . LYS A 1 110 ? -7.523 -3.395 -1.968 1 97.25 110 LYS A CA 1
ATOM 856 C C . LYS A 1 110 ? -7.758 -4.789 -1.394 1 97.25 110 LYS A C 1
ATOM 858 O O . LYS A 1 110 ? -7.457 -5.793 -2.045 1 97.25 110 LYS A O 1
ATOM 863 N N . THR A 1 111 ? -8.32 -4.848 -0.197 1 96 111 THR A N 1
ATOM 864 C CA . THR A 1 111 ? -8.578 -6.125 0.462 1 96 111 THR A CA 1
ATOM 865 C C . THR A 1 111 ? -9.578 -6.957 -0.34 1 96 111 THR A C 1
ATOM 867 O O . THR A 1 111 ? -9.359 -8.148 -0.557 1 96 111 THR A O 1
ATOM 870 N N . LYS A 1 112 ? -10.648 -6.383 -0.8 1 96.06 112 LYS A N 1
ATOM 871 C CA . LYS A 1 112 ? -11.672 -7.078 -1.58 1 96.06 112 LYS A CA 1
ATOM 872 C C . LYS A 1 112 ? -11.102 -7.582 -2.904 1 96.06 112 LYS A C 1
ATOM 874 O O . LYS A 1 112 ? -11.375 -8.711 -3.314 1 96.06 112 LYS A O 1
ATOM 879 N N . GLU A 1 113 ? -10.336 -6.723 -3.576 1 97 113 GLU A N 1
ATOM 880 C CA . GLU A 1 113 ? -9.75 -7.102 -4.859 1 97 113 GLU A CA 1
ATOM 881 C C . GLU A 1 113 ? -8.773 -8.258 -4.699 1 97 113 GLU A C 1
ATOM 883 O O . GLU A 1 113 ? -8.742 -9.172 -5.531 1 97 113 GLU A O 1
ATOM 888 N N . ARG A 1 114 ? -7.934 -8.219 -3.668 1 96.56 114 ARG A N 1
ATOM 889 C CA . ARG A 1 114 ? -7.02 -9.32 -3.395 1 96.56 114 ARG A CA 1
ATOM 890 C C . ARG A 1 114 ? -7.777 -10.633 -3.242 1 96.56 114 ARG A C 1
ATOM 892 O O . ARG A 1 114 ? -7.426 -11.641 -3.865 1 96.56 114 ARG A O 1
ATOM 899 N N . SER A 1 115 ? -8.805 -10.602 -2.426 1 94.5 115 SER A N 1
ATOM 900 C CA . SER A 1 115 ? -9.609 -11.797 -2.189 1 94.5 115 SER A CA 1
ATOM 901 C C . SER A 1 115 ? -10.25 -12.297 -3.479 1 94.5 115 SER A C 1
ATOM 903 O O . SER A 1 115 ? -10.203 -13.484 -3.781 1 94.5 115 SER A O 1
ATOM 905 N N . ARG A 1 116 ? -10.875 -11.398 -4.215 1 95.56 116 ARG A N 1
ATOM 906 C CA . ARG A 1 116 ? -11.523 -11.75 -5.473 1 95.56 116 ARG A CA 1
ATOM 907 C C . ARG A 1 116 ? -10.531 -12.344 -6.457 1 95.56 116 ARG A C 1
ATOM 909 O O . ARG A 1 116 ? -10.844 -13.305 -7.164 1 95.56 116 ARG A O 1
ATOM 916 N N . THR A 1 117 ? -9.336 -11.734 -6.527 1 96.75 117 THR A N 1
ATOM 917 C CA . THR A 1 117 ? -8.297 -12.188 -7.453 1 96.75 117 THR A CA 1
ATOM 918 C C . THR A 1 117 ? -7.875 -13.617 -7.133 1 96.75 117 THR A C 1
ATOM 920 O O . THR A 1 117 ? -7.762 -14.453 -8.031 1 96.75 117 THR A O 1
ATOM 923 N N . TRP A 1 118 ? -7.695 -13.93 -5.887 1 94.25 118 TRP A N 1
ATOM 924 C CA . TRP A 1 118 ? -7.273 -15.273 -5.492 1 94.25 118 TRP A CA 1
ATOM 925 C C . TRP A 1 118 ? -8.398 -16.281 -5.703 1 94.25 118 TRP A C 1
ATOM 927 O O . TRP A 1 118 ? -8.148 -17.422 -6.09 1 94.25 118 TRP A O 1
ATOM 937 N N . LYS A 1 119 ? -9.672 -15.906 -5.402 1 93.19 119 LYS A N 1
ATOM 938 C CA . LYS A 1 119 ? -10.805 -16.781 -5.691 1 93.19 119 LYS A CA 1
ATOM 939 C C . LYS A 1 119 ? -10.875 -17.109 -7.176 1 93.19 119 LYS A C 1
ATOM 941 O O . LYS A 1 119 ? -11.078 -18.266 -7.551 1 93.19 119 LYS A O 1
ATOM 946 N N . LYS A 1 120 ? -10.75 -16.125 -7.992 1 94.81 120 LYS A N 1
ATOM 947 C CA . LYS A 1 120 ? -10.758 -16.344 -9.438 1 94.81 120 LYS A CA 1
ATOM 948 C C . LYS A 1 120 ? -9.609 -17.25 -9.859 1 94.81 120 LYS A C 1
ATOM 950 O O . LYS A 1 120 ? -9.773 -18.109 -10.719 1 94.81 120 LYS A O 1
ATOM 955 N N . PHE A 1 121 ? -8.391 -17.062 -9.32 1 93.62 121 PHE A N 1
ATOM 956 C CA . PHE A 1 121 ? -7.234 -17.906 -9.625 1 93.62 121 PHE A CA 1
ATOM 957 C C . PHE A 1 121 ? -7.531 -19.359 -9.305 1 93.62 121 PHE A C 1
ATOM 959 O O . PHE A 1 121 ? -7.246 -20.25 -10.117 1 93.62 121 PHE A O 1
ATOM 966 N N . GLU A 1 122 ? -8.07 -19.5 -8.133 1 90.38 122 GLU A N 1
ATOM 967 C CA . GLU A 1 122 ? -8.398 -20.859 -7.746 1 90.38 122 GLU A CA 1
ATOM 968 C C . GLU A 1 122 ? -9.406 -21.484 -8.711 1 90.38 122 GLU A C 1
ATOM 970 O O . GLU A 1 122 ? -9.242 -22.625 -9.133 1 90.38 122 GLU A O 1
ATOM 975 N N . HIS A 1 123 ? -10.43 -20.75 -9.055 1 90.5 123 HIS A N 1
ATOM 976 C CA . HIS A 1 123 ? -11.406 -21.219 -10.023 1 90.5 123 HIS A CA 1
ATOM 977 C C . HIS A 1 123 ? -10.742 -21.562 -11.359 1 90.5 123 HIS A C 1
ATOM 979 O O . HIS A 1 123 ? -10.953 -22.641 -11.906 1 90.5 123 HIS A O 1
ATOM 985 N N . ASP A 1 124 ? -9.922 -20.625 -11.906 1 91.31 124 ASP A N 1
ATOM 986 C CA . ASP A 1 124 ? -9.273 -20.797 -13.203 1 91.31 124 ASP A CA 1
ATOM 987 C C . ASP A 1 124 ? -8.305 -21.969 -13.195 1 91.31 124 ASP A C 1
ATOM 989 O O . ASP A 1 124 ? -8.266 -22.766 -14.148 1 91.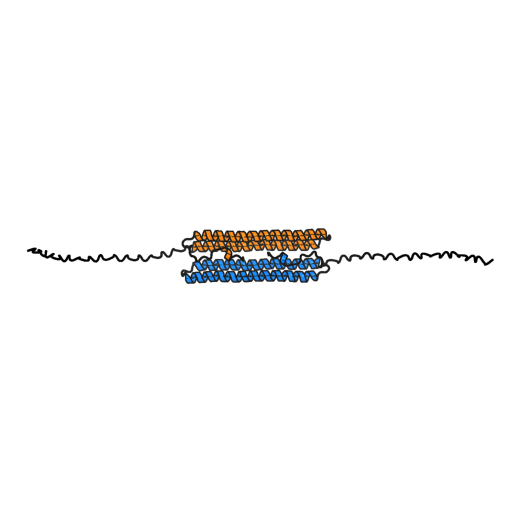31 124 ASP A O 1
ATOM 993 N N . ARG A 1 125 ? -7.527 -22.062 -12.188 1 88.81 125 ARG A N 1
ATOM 994 C CA . ARG A 1 125 ? -6.551 -23.141 -12.102 1 88.81 125 ARG A CA 1
ATOM 995 C C . ARG A 1 125 ? -7.238 -24.5 -12.086 1 88.81 125 ARG A C 1
ATOM 997 O O . ARG A 1 125 ? -6.73 -25.469 -12.656 1 88.81 125 ARG A O 1
ATOM 1004 N N . ARG A 1 126 ? -8.383 -24.625 -11.375 1 86.38 126 ARG A N 1
ATOM 1005 C CA . ARG A 1 126 ? -9.117 -25.891 -11.281 1 86.38 126 ARG A CA 1
ATOM 1006 C C . ARG A 1 126 ? -9.641 -26.312 -12.648 1 86.38 126 ARG A C 1
ATOM 1008 O O . ARG A 1 126 ? -9.945 -27.5 -12.859 1 86.38 126 ARG A O 1
ATOM 1015 N N . GLN A 1 127 ? -9.789 -25.406 -13.594 1 88.38 127 GLN A N 1
ATOM 1016 C CA . GLN A 1 127 ? -10.281 -25.719 -14.93 1 88.38 127 GLN A CA 1
ATOM 1017 C C . GLN A 1 127 ? -9.156 -26.281 -15.805 1 88.38 127 GLN A C 1
ATOM 1019 O O . GLN A 1 127 ? -9.414 -26.828 -16.875 1 88.38 127 GLN A O 1
ATOM 1024 N N . CYS A 1 128 ? -7.883 -26.031 -15.281 1 87.75 128 CYS A N 1
ATOM 1025 C CA . CYS A 1 128 ? -6.742 -26.5 -16.062 1 87.75 128 CYS A CA 1
ATOM 1026 C C . CYS A 1 128 ? -6.578 -28.016 -15.914 1 87.75 128 CYS A C 1
ATOM 1028 O O . CYS A 1 128 ? -6.699 -28.547 -14.812 1 87.75 128 CYS A O 1
ATOM 1030 N N . GLU A 1 129 ? -6.391 -28.688 -16.953 1 77.56 129 GLU A N 1
ATOM 1031 C CA . GLU A 1 129 ? -6.105 -30.125 -16.906 1 77.56 129 GLU A CA 1
ATOM 1032 C C . GLU A 1 129 ? -4.855 -30.406 -16.078 1 77.56 129 GLU A C 1
ATOM 1034 O O . GLU A 1 129 ? -3.84 -29.734 -16.219 1 77.56 129 GLU A O 1
ATOM 1039 N N . GLY A 1 130 ? -4.91 -31.375 -15.156 1 70 130 GLY A N 1
ATOM 1040 C CA . GLY A 1 130 ? -3.779 -31.766 -14.328 1 70 130 GLY A CA 1
ATOM 1041 C C . GLY A 1 130 ? -3.527 -30.812 -13.172 1 70 130 GLY A C 1
ATOM 1042 O O . GLY A 1 130 ? -2.484 -30.891 -12.523 1 70 130 GLY A O 1
ATOM 1043 N N . ALA A 1 131 ? -4.375 -29.781 -13.078 1 60.59 131 ALA A N 1
ATOM 1044 C CA . ALA A 1 131 ? -4.262 -28.672 -12.117 1 60.59 131 ALA A CA 1
ATOM 1045 C C . ALA A 1 131 ? -4.152 -29.203 -10.688 1 60.59 131 ALA A C 1
ATOM 1047 O O . ALA A 1 131 ? -3.621 -28.516 -9.812 1 60.59 131 ALA A O 1
ATOM 1048 N N . TYR A 1 132 ? -4.855 -30.281 -10.414 1 59.03 132 TYR A N 1
ATOM 1049 C CA . TYR A 1 132 ? -4.902 -30.734 -9.023 1 59.03 132 TYR A CA 1
ATOM 1050 C C . TYR A 1 132 ? -3.512 -31.094 -8.523 1 59.03 132 TYR A C 1
ATOM 1052 O O . TYR A 1 132 ? -3.369 -31.688 -7.453 1 59.03 132 TYR A O 1
ATOM 1060 N N . SER A 1 133 ? -2.584 -30.531 -9.227 1 56.22 133 SER A N 1
ATOM 1061 C CA . SER A 1 133 ? -1.278 -30.812 -8.641 1 56.22 133 SER A CA 1
ATOM 1062 C C . SER A 1 133 ? -1.067 -30 -7.363 1 56.22 133 SER A C 1
ATOM 1064 O O . SER A 1 133 ? -1.431 -28.828 -7.301 1 56.22 133 SER A O 1
ATOM 1066 N N . PRO A 1 134 ? -0.959 -30.719 -6.199 1 56.34 134 PRO A N 1
ATOM 1067 C CA . PRO A 1 134 ? -0.643 -30.078 -4.918 1 56.34 134 PRO A CA 1
ATOM 1068 C C . PRO A 1 134 ? 0.37 -28.953 -5.059 1 56.34 134 PRO A C 1
ATOM 1070 O O . PRO A 1 134 ? 0.612 -28.219 -4.098 1 56.34 134 PRO A O 1
ATOM 1073 N N . GLU A 1 135 ? 0.886 -28.859 -6.215 1 57.66 135 GLU A N 1
ATOM 1074 C CA . GLU A 1 1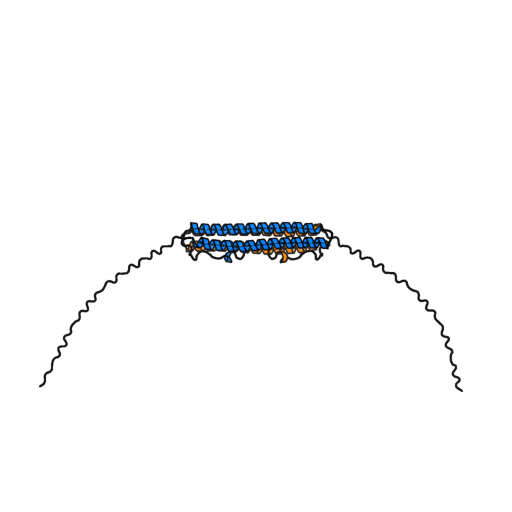35 ? 2.029 -27.969 -6.41 1 57.66 135 GLU A CA 1
ATOM 1075 C C . GLU A 1 135 ? 1.605 -26.5 -6.363 1 57.66 135 GLU A C 1
ATOM 1077 O O . GLU A 1 135 ? 2.424 -25.625 -6.098 1 57.66 135 GLU A O 1
ATOM 1082 N N . MET A 1 136 ? 0.331 -26.281 -6.605 1 59.97 136 MET A N 1
ATOM 1083 C CA . MET A 1 136 ? 0.011 -24.859 -6.762 1 59.97 136 MET A CA 1
ATOM 1084 C C . MET A 1 136 ? -0.384 -24.25 -5.426 1 59.97 136 MET A C 1
ATOM 1086 O O . MET A 1 136 ? -1.162 -24.828 -4.672 1 59.97 136 MET A O 1
ATOM 1090 N N . THR A 1 137 ? 0.541 -23.391 -4.918 1 56.72 137 THR A N 1
ATOM 1091 C CA . THR A 1 137 ? 0.226 -22.609 -3.729 1 56.72 137 THR A CA 1
ATOM 1092 C C . THR A 1 137 ? -1.142 -21.953 -3.861 1 56.72 137 THR A C 1
ATOM 1094 O O . THR A 1 137 ? -1.416 -21.281 -4.859 1 56.72 137 THR A O 1
ATOM 1097 N N . THR A 1 138 ? -2.035 -22.453 -2.959 1 61.84 138 THR A N 1
ATOM 1098 C CA . THR A 1 138 ? -3.41 -21.984 -3.037 1 61.84 138 THR A CA 1
ATOM 1099 C C . THR A 1 138 ? -3.746 -21.109 -1.833 1 61.84 138 THR A C 1
ATOM 1101 O O . THR A 1 138 ? -3.178 -21.281 -0.753 1 61.84 138 THR A O 1
ATOM 1104 N N . GLY A 1 139 ? -3.971 -19.922 -2.023 1 63.53 139 GLY A N 1
ATOM 1105 C CA . GLY A 1 139 ? -4.719 -19.172 -1.028 1 63.53 139 GLY A CA 1
ATOM 1106 C C . GLY A 1 139 ? -4.219 -17.75 -0.855 1 63.53 139 GLY A C 1
ATOM 1107 O O . GLY A 1 139 ? -3.025 -17.484 -1.02 1 63.53 139 GLY A O 1
ATOM 1108 N N . SER A 1 140 ? -5.148 -16.938 -0.637 1 69.5 140 SER A N 1
ATOM 1109 C CA . SER A 1 140 ? -4.961 -15.492 -0.505 1 69.5 140 SER A CA 1
ATOM 1110 C C . SER A 1 140 ? -4.043 -15.156 0.663 1 69.5 140 SER A C 1
ATOM 1112 O O . SER A 1 140 ? -3.486 -14.062 0.727 1 69.5 140 SER A O 1
ATOM 1114 N N . THR A 1 141 ? -3.779 -16.125 1.554 1 75.81 141 THR A N 1
ATOM 1115 C CA . THR A 1 141 ? -2.945 -15.867 2.721 1 75.81 141 THR A CA 1
ATOM 1116 C C . THR A 1 141 ? -1.495 -15.633 2.307 1 75.81 141 THR A C 1
ATOM 1118 O O . THR A 1 141 ? -0.72 -15.031 3.057 1 75.81 141 THR A O 1
ATOM 1121 N N . TYR A 1 142 ? -1.254 -15.984 1.103 1 75.5 142 TYR A N 1
ATOM 1122 C CA . TYR A 1 142 ? 0.099 -15.773 0.598 1 75.5 142 TYR A CA 1
ATOM 1123 C C . TYR A 1 142 ? 0.355 -14.297 0.316 1 75.5 142 TYR A C 1
ATOM 1125 O O . TYR A 1 142 ? 1.507 -13.859 0.272 1 75.5 142 TYR A O 1
ATOM 1133 N N . ASP A 1 143 ? -0.704 -13.625 0.101 1 90.81 143 ASP A N 1
ATOM 1134 C CA . ASP A 1 143 ? -0.598 -12.188 -0.132 1 90.81 143 ASP A CA 1
ATOM 1135 C C . ASP A 1 143 ? -1.286 -11.398 0.979 1 90.81 143 ASP A C 1
ATOM 1137 O O . ASP A 1 143 ? -1.761 -10.281 0.753 1 90.81 143 ASP A O 1
ATOM 1141 N N . ALA A 1 144 ? -1.302 -12.055 2.229 1 83.56 144 ALA A N 1
ATOM 1142 C CA . ALA A 1 144 ? -2.012 -11.438 3.348 1 83.56 144 ALA A CA 1
ATOM 1143 C C . ALA A 1 144 ? -1.388 -10.094 3.723 1 83.56 144 ALA A C 1
ATOM 1145 O O . ALA A 1 144 ? -2.07 -9.211 4.242 1 83.56 144 ALA A O 1
ATOM 1146 N N . HIS A 1 145 ? -0.097 -9.969 3.492 1 87.31 145 HIS A N 1
ATOM 1147 C CA . HIS A 1 145 ? 0.601 -8.766 3.922 1 87.31 145 HIS A CA 1
ATOM 1148 C C . HIS A 1 145 ? 0.748 -7.773 2.771 1 87.31 145 HIS A C 1
ATOM 1150 O O . HIS A 1 145 ? 1.514 -6.812 2.869 1 87.31 145 HIS A O 1
ATOM 1156 N N . LEU A 1 146 ? 0.09 -8.203 1.649 1 92.38 146 LEU A N 1
ATOM 1157 C CA . LEU A 1 146 ? 0.028 -7.27 0.533 1 92.38 146 LEU A CA 1
ATOM 1158 C C . LEU A 1 146 ? -0.949 -6.137 0.829 1 92.38 146 LEU A C 1
ATOM 1160 O O . LEU A 1 146 ? -2.027 -6.367 1.38 1 92.38 146 LEU A O 1
ATOM 1164 N N . MET B 1 1 ? -13.031 54.938 108 1 33.19 1 MET B N 1
ATOM 1165 C CA . MET B 1 1 ? -13.148 56.312 107.5 1 33.19 1 MET B CA 1
ATOM 1166 C C . MET B 1 1 ? -12.555 56.406 106.062 1 33.19 1 MET B C 1
ATOM 1168 O O . MET B 1 1 ? -12.094 57.469 105.688 1 33.19 1 MET B O 1
ATOM 1172 N N . TYR B 1 2 ? -12.531 55.188 105.312 1 34.59 2 TYR B N 1
ATOM 1173 C CA . TYR B 1 2 ? -11.703 54.844 104.125 1 34.59 2 TYR B CA 1
ATOM 1174 C C . TYR B 1 2 ? -12.203 55.562 102.875 1 34.59 2 TYR B C 1
ATOM 1176 O O . TYR B 1 2 ? -13.289 55.25 102.375 1 34.59 2 TYR B O 1
ATOM 1184 N N . TYR B 1 3 ? -12.102 56.906 102.875 1 35.09 3 TYR B N 1
ATOM 1185 C CA . TYR B 1 3 ? -12.664 57.688 101.812 1 35.09 3 TYR B CA 1
ATOM 1186 C C . TYR B 1 3 ? -12.023 57.344 100.5 1 35.09 3 TYR B C 1
ATOM 1188 O O . TYR B 1 3 ? -10.797 57.438 100.312 1 35.09 3 TYR B O 1
ATOM 1196 N N . HIS B 1 4 ? -12.531 56.312 99.75 1 35.88 4 HIS B N 1
ATOM 1197 C CA . HIS B 1 4 ? -12.117 55.812 98.5 1 35.88 4 HIS B CA 1
ATOM 1198 C C . HIS B 1 4 ? -12.242 56.906 97.375 1 35.88 4 HIS B C 1
ATOM 1200 O O . HIS B 1 4 ? -13.297 57.531 97.25 1 35.88 4 HIS B O 1
ATOM 1206 N N . MET B 1 5 ? -11.125 57.656 97.188 1 29.08 5 MET B N 1
ATOM 1207 C CA . MET B 1 5 ? -10.938 58.75 96.188 1 29.08 5 MET B CA 1
ATOM 1208 C C . MET B 1 5 ? -11.219 58.281 94.812 1 29.08 5 MET B C 1
ATOM 1210 O O . MET B 1 5 ? -10.578 57.375 94.312 1 29.08 5 MET B O 1
ATOM 1214 N N . LYS B 1 6 ? -12.523 58.188 94.375 1 38.25 6 LYS B N 1
ATOM 1215 C CA . LYS B 1 6 ? -12.945 57.781 93.062 1 38.25 6 LYS B CA 1
ATOM 1216 C C . LYS B 1 6 ? -12.266 58.656 92 1 38.25 6 LYS B C 1
ATOM 1218 O O . LYS B 1 6 ? -12.391 59.875 92 1 38.25 6 LYS B O 1
ATOM 1223 N N . ILE B 1 7 ? -10.992 58.25 91.375 1 32.09 7 ILE B N 1
ATOM 1224 C CA . ILE B 1 7 ? -10.172 58.844 90.312 1 32.09 7 ILE B CA 1
ATOM 1225 C C . ILE B 1 7 ? -10.984 58.969 89.062 1 32.09 7 ILE B C 1
ATOM 1227 O O . ILE B 1 7 ? -11.555 57.969 88.562 1 32.09 7 ILE B O 1
ATOM 1231 N N . ASN B 1 8 ? -11.625 60.094 88.688 1 30.83 8 ASN B N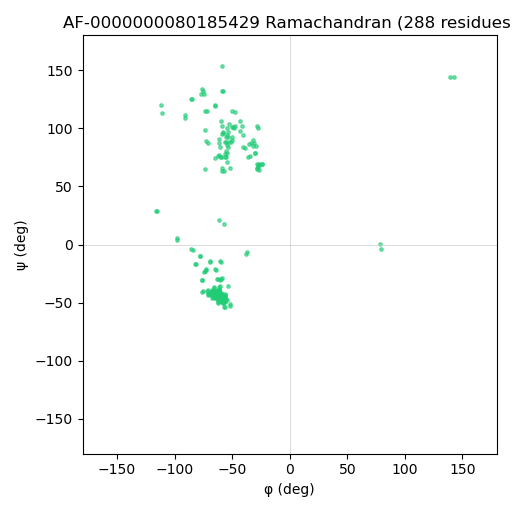 1
ATOM 1232 C CA . ASN B 1 8 ? -12.398 60.438 87.5 1 30.83 8 ASN B CA 1
ATOM 1233 C C . ASN B 1 8 ? -11.547 60.375 86.25 1 30.83 8 ASN B C 1
ATOM 1235 O O . ASN B 1 8 ? -10.547 61.094 86.125 1 30.83 8 ASN B O 1
ATOM 1239 N N . LEU B 1 9 ? -11.25 59.156 85.75 1 37.72 9 LEU B N 1
ATOM 1240 C CA . LEU B 1 9 ? -10.492 58.875 84.5 1 37.72 9 LEU B CA 1
ATOM 1241 C C . LEU B 1 9 ? -11.133 59.531 83.312 1 37.72 9 LEU B C 1
ATOM 1243 O O . LEU B 1 9 ? -12.305 59.281 83 1 37.72 9 LEU B O 1
ATOM 1247 N N . VAL B 1 10 ? -10.797 60.781 83 1 34.94 10 VAL B N 1
ATOM 1248 C CA . VAL B 1 10 ? -11.18 61.594 81.812 1 34.94 10 VAL B CA 1
ATOM 1249 C C . VAL B 1 10 ? -10.812 60.844 80.562 1 34.94 10 VAL B C 1
ATOM 1251 O O . VAL B 1 10 ? -9.664 60.438 80.375 1 34.94 10 VAL B O 1
ATOM 1254 N N . LYS B 1 11 ? -11.805 60.188 79.938 1 39.84 11 LYS B N 1
ATOM 1255 C CA . LYS B 1 11 ? -11.789 59.469 78.625 1 39.84 11 LYS B CA 1
ATOM 1256 C C . LYS B 1 11 ? -11.438 60.406 77.5 1 39.84 11 LYS B C 1
ATOM 1258 O O . LYS B 1 11 ? -12.148 61.375 77.25 1 39.84 11 LYS B O 1
ATOM 1263 N N . ALA B 1 12 ? -10.1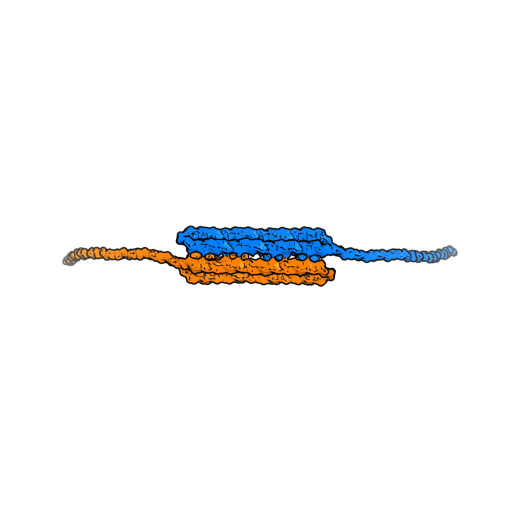33 60.656 77.25 1 34.72 12 ALA B N 1
ATOM 1264 C CA . ALA B 1 12 ? -9.688 61.406 76.062 1 34.72 12 ALA B CA 1
ATOM 1265 C C . ALA B 1 12 ? -10.125 60.719 74.812 1 34.72 12 ALA B C 1
ATOM 1267 O O . ALA B 1 12 ? -9.898 59.5 74.625 1 34.72 12 ALA B O 1
ATOM 1268 N N . LEU B 1 13 ? -11.109 61.188 74.062 1 39 13 LEU B N 1
ATOM 1269 C CA . LEU B 1 13 ? -11.711 60.812 72.75 1 39 13 LEU B CA 1
ATOM 1270 C C . LEU B 1 13 ? -10.711 61 71.625 1 39 13 LEU B C 1
ATOM 1272 O O . LEU B 1 13 ? -10.328 62.125 71.312 1 39 13 LEU B O 1
ATOM 1276 N N . LEU B 1 14 ? -9.711 60.094 71.5 1 38.97 14 LEU B N 1
ATOM 1277 C CA . LEU B 1 14 ? -8.789 60.125 70.312 1 38.97 14 LEU B CA 1
ATOM 1278 C C . LEU B 1 14 ? -9.539 59.969 69 1 38.97 14 LEU B C 1
ATOM 1280 O O . LEU B 1 14 ? -10.297 59 68.812 1 38.97 14 LEU B O 1
ATOM 1284 N N . LEU B 1 15 ? -9.781 61.062 68.25 1 38.53 15 LEU B N 1
ATOM 1285 C CA . LEU B 1 15 ? -10.328 61.156 66.938 1 38.53 15 LEU B CA 1
ATOM 1286 C C . LEU B 1 15 ? -9.461 60.438 65.875 1 38.53 15 LEU B C 1
ATOM 1288 O O . LEU B 1 15 ? -8.289 60.781 65.688 1 38.53 15 LEU B O 1
ATOM 1292 N N . SER B 1 16 ? -9.539 59.094 65.812 1 39 16 SER B N 1
ATOM 1293 C CA . SER B 1 16 ? -8.859 58.281 64.75 1 39 16 SER B CA 1
ATOM 1294 C C . SER B 1 16 ? -9.227 58.75 63.375 1 39 16 SER B C 1
ATOM 1296 O O . SER B 1 16 ? -10.398 58.688 62.969 1 39 16 SER B O 1
ATOM 1298 N N . SER B 1 17 ? -8.586 59.781 62.812 1 38.09 17 SER B N 1
ATOM 1299 C CA . SER B 1 17 ? -8.719 60.156 61.406 1 38.09 17 SER B CA 1
ATOM 1300 C C . SER B 1 17 ? -8.406 58.969 60.5 1 38.09 17 SER B C 1
ATOM 1302 O O . SER B 1 17 ? -7.348 58.344 60.594 1 38.09 17 SER B O 1
ATOM 1304 N N . ALA B 1 18 ? -9.359 58.188 60.062 1 41.78 18 ALA B N 1
ATOM 1305 C CA . ALA B 1 18 ? -9.289 57.125 59.094 1 41.78 18 ALA B CA 1
ATOM 1306 C C . ALA B 1 18 ? -8.805 57.625 57.75 1 41.78 18 ALA B C 1
ATOM 1308 O O . ALA B 1 18 ? -9.492 58.406 57.094 1 41.78 18 ALA B O 1
ATOM 1309 N N . ILE B 1 19 ? -7.52 57.906 57.562 1 42.56 19 ILE B N 1
ATOM 1310 C CA . ILE B 1 19 ? -7.004 58.188 56.219 1 42.56 19 ILE B CA 1
ATOM 1311 C C . ILE B 1 19 ? -7.367 57.062 55.25 1 42.56 19 ILE B C 1
ATOM 1313 O O . ILE B 1 19 ? -7.039 55.906 55.5 1 42.56 19 ILE B O 1
ATOM 1317 N N . PHE B 1 20 ? -8.43 57.219 54.5 1 45.09 20 PHE B N 1
ATOM 1318 C CA . PHE B 1 20 ? -8.789 56.344 53.375 1 45.09 20 PHE B CA 1
ATOM 1319 C C . PHE B 1 20 ? -7.648 56.281 52.375 1 45.09 20 PHE B C 1
ATOM 1321 O O . PHE B 1 20 ? -7.359 57.25 51.688 1 45.09 20 PHE B O 1
ATOM 1328 N N . ALA B 1 21 ? -6.59 55.531 52.625 1 45.03 21 ALA B N 1
ATOM 1329 C CA . ALA B 1 21 ? -5.609 55.25 51.594 1 45.03 21 ALA B CA 1
ATOM 1330 C C . ALA B 1 21 ? -6.285 54.656 50.344 1 45.03 21 ALA B C 1
ATOM 1332 O O . ALA B 1 21 ? -7.02 53.656 50.438 1 45.03 21 ALA B O 1
ATOM 1333 N N . GLY B 1 22 ? -6.648 55.531 49.375 1 45.69 22 GLY B N 1
ATOM 1334 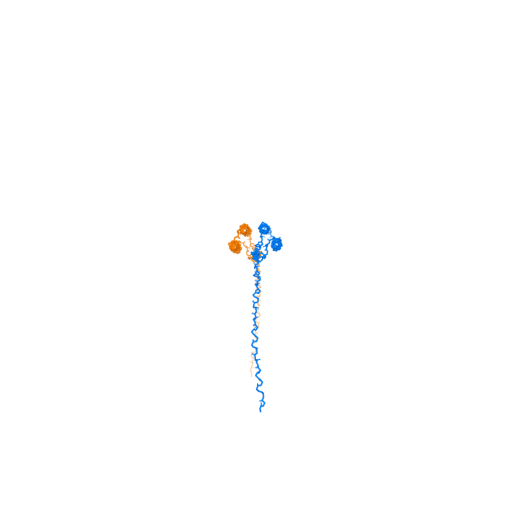C CA . GLY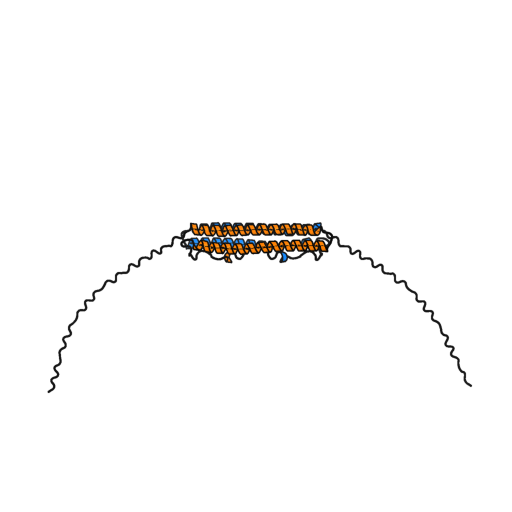 B 1 22 ? -7.078 55.062 48.094 1 45.69 22 GLY B CA 1
ATOM 1335 C C . GLY B 1 22 ? -6.227 53.938 47.531 1 45.69 22 GLY B C 1
ATOM 1336 O O . GLY B 1 22 ? -5 54.062 47.469 1 45.69 22 GLY B O 1
ATOM 1337 N N . LEU B 1 23 ? -6.707 52.719 47.719 1 51.75 23 LEU B N 1
ATOM 1338 C CA . LEU B 1 23 ? -6.086 51.594 47.031 1 51.75 23 LEU B CA 1
ATOM 1339 C C . LEU B 1 23 ? -5.879 51.875 45.562 1 51.75 23 LEU B C 1
ATOM 1341 O O . LEU B 1 23 ? -6.812 52.281 44.875 1 51.75 23 LEU B O 1
ATOM 1345 N N . PRO B 1 24 ? -4.598 52.219 45.156 1 52.22 24 PRO B N 1
ATOM 1346 C CA . PRO B 1 24 ? -4.484 52.281 43.688 1 52.22 24 PRO B CA 1
ATOM 1347 C C . PRO B 1 24 ? -5.191 51.094 43.031 1 52.22 24 PRO B C 1
ATOM 1349 O O . PRO B 1 24 ? -5.137 49.969 43.5 1 52.22 24 PRO B O 1
ATOM 1352 N N . VAL B 1 25 ? -6.355 51.312 42.406 1 51.31 25 VAL B N 1
ATOM 1353 C CA . VAL B 1 25 ? -6.879 50.344 41.438 1 51.31 25 VAL B CA 1
ATOM 1354 C C . VAL B 1 25 ? -5.746 49.812 40.562 1 51.31 25 VAL B C 1
ATOM 1356 O O . VAL B 1 25 ? -5.141 50.562 39.781 1 51.31 25 VAL B O 1
ATOM 1359 N N . LEU B 1 26 ? -4.992 48.781 41.031 1 49.25 26 LEU B N 1
ATOM 1360 C CA . LEU B 1 26 ? -4.176 48.062 40.062 1 49.25 26 LEU B CA 1
ATOM 1361 C C . LEU B 1 26 ? -4.871 47.969 38.719 1 49.25 26 LEU B C 1
ATOM 1363 O O . LEU B 1 26 ? -5.953 47.406 38.594 1 49.25 26 LEU B O 1
ATOM 1367 N N . ALA B 1 27 ? -4.711 49 37.844 1 46.25 27 ALA B N 1
ATOM 1368 C CA . ALA B 1 27 ? -5.027 48.75 36.438 1 46.25 27 ALA B CA 1
ATOM 1369 C C . ALA B 1 27 ? -4.723 47.312 36.062 1 46.25 27 ALA B C 1
ATOM 1371 O O . ALA B 1 27 ? -3.604 46.812 36.25 1 46.25 27 ALA B O 1
ATOM 1372 N N . GLN B 1 28 ? -5.695 46.406 36.219 1 44.5 28 GLN B N 1
ATOM 1373 C CA . GLN B 1 28 ? -5.523 45.156 35.5 1 44.5 28 GLN B CA 1
ATOM 1374 C C . GLN B 1 28 ? -4.879 45.375 34.125 1 44.5 28 GLN B C 1
ATOM 1376 O O . GLN B 1 28 ? -5.473 46.031 33.281 1 44.5 28 GLN B O 1
ATOM 1381 N N . GLN B 1 29 ? -3.576 45.625 34.094 1 43.44 29 GLN B N 1
ATOM 1382 C CA . GLN B 1 29 ? -2.982 45.5 32.75 1 43.44 29 GLN B CA 1
ATOM 1383 C C . GLN B 1 29 ? -3.729 44.438 31.922 1 43.44 29 GLN B C 1
ATOM 1385 O O . GLN B 1 29 ? -3.852 43.281 32.344 1 43.44 29 GLN B O 1
ATOM 1390 N N . SER B 1 30 ? -4.781 44.875 31.25 1 42.78 30 SER B N 1
ATOM 1391 C CA . SER B 1 30 ? -5.234 43.969 30.203 1 42.78 30 SER B CA 1
ATOM 1392 C C . SER B 1 30 ? -4.074 43.156 29.625 1 42.78 30 SER B C 1
ATOM 1394 O O . SER B 1 30 ? -3.123 43.719 29.094 1 42.78 30 SER B O 1
ATOM 1396 N N . ALA B 1 31 ? -3.637 42.094 30.328 1 45.47 31 ALA B N 1
ATOM 1397 C CA . ALA B 1 31 ? -2.775 41.125 29.625 1 45.47 31 ALA B CA 1
ATOM 1398 C C . ALA B 1 31 ? -3.059 41.125 28.125 1 45.47 31 ALA B C 1
ATOM 1400 O O . ALA B 1 31 ? -4.16 40.781 27.688 1 45.47 31 ALA B O 1
ATOM 1401 N N . THR B 1 32 ? -2.713 42.219 27.484 1 43.34 32 THR B N 1
ATOM 1402 C CA . THR B 1 32 ? -2.654 41.969 26.047 1 43.34 32 THR B CA 1
ATOM 1403 C C . THR B 1 32 ? -2.32 40.5 25.766 1 43.34 32 THR B C 1
ATOM 1405 O O . THR B 1 32 ? -1.219 40.031 26.062 1 43.34 32 THR B O 1
ATOM 1408 N N . THR B 1 33 ? -3.184 39.562 26.094 1 44.19 33 THR B N 1
ATOM 1409 C CA . THR B 1 33 ? -2.953 38.25 25.531 1 44.19 33 THR B CA 1
ATOM 1410 C C . THR B 1 33 ? -2.137 38.344 24.234 1 44.19 33 THR B C 1
ATOM 1412 O O . THR B 1 33 ? -2.609 38.906 23.234 1 44.19 33 THR B O 1
ATOM 1415 N N . VAL B 1 34 ? -0.924 38.688 24.344 1 42.94 34 VAL B N 1
ATOM 1416 C CA . VAL B 1 34 ? -0.043 38.531 23.203 1 42.94 34 VAL B CA 1
ATOM 1417 C C . VAL B 1 34 ? -0.529 37.375 22.344 1 42.94 34 VAL B C 1
ATOM 1419 O O . VAL B 1 34 ? -0.537 36.219 22.781 1 42.94 34 VAL B O 1
ATOM 1422 N N . SER B 1 35 ? -1.652 37.406 21.719 1 50.41 35 SER B N 1
ATOM 1423 C CA . SER B 1 35 ? -1.951 36.406 20.703 1 50.41 35 SER B CA 1
ATOM 1424 C C . SER B 1 35 ? -0.676 35.906 20.047 1 50.41 35 SER B C 1
ATOM 1426 O O . SER B 1 35 ? 0.035 36.656 19.375 1 50.41 35 SER B O 1
ATOM 1428 N N . SER B 1 36 ? 0.107 35.188 20.75 1 56.56 36 SER B N 1
ATOM 1429 C CA . SER B 1 36 ? 1.361 34.625 20.234 1 56.56 36 SER B CA 1
ATOM 1430 C C . SER B 1 36 ? 1.28 34.375 18.734 1 56.56 36 SER B C 1
ATOM 1432 O O . SER B 1 36 ? 0.344 33.719 18.266 1 56.56 36 SER B O 1
ATOM 1434 N N . LYS B 1 37 ? 1.852 35.219 17.875 1 74.38 37 LYS B N 1
ATOM 1435 C CA . LYS B 1 37 ? 1.889 35.219 16.422 1 74.38 37 LYS B CA 1
ATOM 1436 C C . LYS B 1 37 ? 2.32 33.844 15.898 1 74.38 37 LYS B C 1
ATOM 1438 O O . LYS B 1 37 ? 3.385 33.344 16.266 1 74.38 37 LYS B O 1
ATOM 1443 N N . ILE B 1 38 ? 1.496 33.031 15.453 1 80 38 ILE B N 1
ATOM 1444 C CA . ILE B 1 38 ? 1.758 31.734 14.82 1 80 38 ILE B CA 1
ATOM 1445 C C . ILE B 1 38 ? 2.51 31.953 13.508 1 80 38 ILE B C 1
ATOM 1447 O O . ILE B 1 38 ? 2.117 32.781 12.695 1 80 38 ILE B O 1
ATOM 1451 N N . ASP B 1 39 ? 3.719 31.344 13.508 1 88.5 39 ASP B N 1
ATOM 1452 C CA . ASP B 1 39 ? 4.441 31.344 12.242 1 88.5 39 ASP B CA 1
ATOM 1453 C C . ASP B 1 39 ? 3.785 30.406 11.234 1 88.5 39 ASP B C 1
ATOM 1455 O O . ASP B 1 39 ? 4.164 29.234 11.141 1 88.5 39 ASP B O 1
ATOM 1459 N N . VAL B 1 40 ? 2.844 30.984 10.539 1 89.94 40 VAL B N 1
ATOM 1460 C CA . VAL B 1 40 ? 2.004 30.219 9.625 1 89.94 40 VAL B CA 1
ATOM 1461 C C . VAL B 1 40 ? 2.871 29.547 8.555 1 89.94 40 VAL B C 1
ATOM 1463 O O . VAL B 1 40 ? 2.676 28.375 8.227 1 89.94 40 VAL B O 1
ATOM 1466 N N . LEU B 1 41 ? 3.859 30.281 8.039 1 93.06 41 LEU B N 1
ATOM 1467 C CA . LEU B 1 41 ? 4.707 29.75 6.98 1 93.06 41 LEU B CA 1
ATOM 1468 C C . LEU B 1 41 ? 5.543 28.578 7.488 1 93.06 41 LEU B C 1
ATOM 1470 O O . LEU B 1 41 ? 5.75 27.609 6.77 1 93.06 41 LEU B O 1
ATOM 1474 N N . CYS B 1 42 ? 5.996 28.688 8.727 1 93.31 42 CYS B N 1
ATOM 1475 C CA . CYS B 1 42 ? 6.762 27.625 9.359 1 93.31 42 CYS B CA 1
ATOM 1476 C C . CYS B 1 42 ? 5.926 26.359 9.484 1 93.31 42 CYS B C 1
ATOM 1478 O O . CYS B 1 42 ? 6.371 25.266 9.109 1 93.31 42 CYS B O 1
ATOM 1480 N N . ILE B 1 43 ? 4.695 26.453 9.945 1 91.88 43 ILE B N 1
ATOM 1481 C CA . ILE B 1 43 ? 3.801 25.328 10.125 1 91.88 43 ILE B CA 1
ATOM 1482 C C . ILE B 1 43 ? 3.432 24.734 8.773 1 91.88 43 ILE B C 1
ATOM 1484 O O . ILE B 1 43 ? 3.432 23.5 8.602 1 91.88 43 ILE B O 1
ATOM 1488 N N . GLN B 1 44 ? 3.158 25.578 7.82 1 94.12 44 GLN B N 1
ATOM 1489 C CA . GLN B 1 44 ? 2.826 25.109 6.48 1 94.12 44 GLN B CA 1
ATOM 1490 C C . GLN B 1 44 ? 3.982 24.328 5.867 1 94.12 44 GLN B C 1
ATOM 1492 O O . GLN B 1 44 ? 3.768 23.312 5.195 1 94.12 44 GLN B O 1
ATOM 1497 N N . SER B 1 45 ? 5.191 24.797 6.105 1 95.88 45 SER B N 1
ATOM 1498 C CA . SER B 1 45 ? 6.359 24.109 5.582 1 95.88 45 SER B CA 1
ATOM 1499 C C . SER B 1 45 ? 6.512 22.719 6.215 1 95.88 45 SER B C 1
ATOM 1501 O O . SER B 1 45 ? 6.844 21.75 5.531 1 95.88 45 SER B O 1
ATOM 1503 N N . ALA B 1 46 ? 6.246 22.625 7.508 1 94.5 46 ALA B N 1
ATOM 1504 C CA . ALA B 1 46 ? 6.309 21.328 8.203 1 94.5 46 ALA B CA 1
ATOM 1505 C C . ALA B 1 46 ? 5.258 20.375 7.656 1 94.5 46 ALA B C 1
ATOM 1507 O O . ALA B 1 46 ? 5.543 19.188 7.441 1 94.5 46 ALA B O 1
ATOM 1508 N N . ILE B 1 47 ? 4.066 20.844 7.441 1 95.19 47 ILE B N 1
ATOM 1509 C CA . ILE B 1 47 ? 2.984 20.047 6.887 1 95.19 47 ILE B CA 1
ATOM 1510 C C . ILE B 1 47 ? 3.354 19.578 5.48 1 95.19 47 ILE B C 1
ATOM 1512 O O . ILE B 1 47 ? 3.176 18.406 5.137 1 95.19 47 ILE B O 1
ATOM 1516 N N . ASP B 1 48 ? 3.869 20.516 4.664 1 97.75 48 ASP B N 1
ATOM 1517 C CA . ASP B 1 48 ? 4.262 20.203 3.291 1 97.75 48 ASP B CA 1
ATOM 1518 C C . ASP B 1 48 ? 5.289 19.078 3.25 1 97.75 48 ASP B C 1
ATOM 1520 O O . ASP B 1 48 ? 5.137 18.125 2.49 1 97.75 48 ASP B O 1
ATOM 1524 N N . THR B 1 49 ? 6.277 19.188 4.082 1 97.81 49 THR B N 1
ATOM 1525 C CA . THR B 1 49 ? 7.332 18.172 4.121 1 97.81 49 THR B CA 1
ATOM 1526 C C . THR B 1 49 ? 6.773 16.828 4.566 1 97.81 49 THR B C 1
ATOM 1528 O O . THR B 1 49 ? 7.082 15.797 3.971 1 97.81 49 THR B O 1
ATOM 1531 N N . ARG B 1 50 ? 5.938 16.797 5.629 1 96 50 ARG B N 1
ATOM 1532 C CA . ARG B 1 50 ? 5.363 15.562 6.137 1 96 50 ARG B CA 1
ATOM 1533 C C . ARG B 1 50 ? 4.59 14.828 5.047 1 96 50 ARG B C 1
ATOM 1535 O O . ARG B 1 50 ? 4.887 13.68 4.734 1 96 50 ARG B O 1
ATOM 1542 N N . ASP B 1 51 ? 3.66 15.555 4.445 1 97.81 51 ASP B N 1
ATOM 1543 C CA . ASP B 1 51 ? 2.73 14.867 3.555 1 97.81 51 ASP B CA 1
ATOM 1544 C C . ASP B 1 51 ? 3.396 14.531 2.219 1 97.81 51 ASP B C 1
ATOM 1546 O O . ASP B 1 51 ? 3.078 13.516 1.597 1 97.81 51 ASP B O 1
ATOM 1550 N N . THR B 1 52 ? 4.371 15.367 1.756 1 98.69 52 THR B N 1
ATOM 1551 C CA . THR B 1 52 ? 5.137 15.031 0.561 1 98.69 52 THR B CA 1
ATOM 1552 C C . THR B 1 52 ? 5.988 13.789 0.792 1 98.69 52 THR B C 1
ATOM 1554 O O . THR B 1 52 ? 6.062 12.914 -0.073 1 98.69 52 THR B O 1
ATOM 1557 N N . THR B 1 53 ? 6.629 13.672 1.942 1 98.5 53 THR B N 1
ATOM 1558 C CA . THR B 1 53 ? 7.438 12.5 2.273 1 98.5 53 THR B CA 1
ATOM 1559 C C . THR B 1 53 ? 6.574 11.25 2.365 1 98.5 53 THR B C 1
ATOM 1561 O O . THR B 1 53 ? 6.957 10.188 1.873 1 98.5 53 THR B O 1
ATOM 1564 N N . LEU B 1 54 ? 5.387 11.398 2.99 1 98.31 54 LEU B N 1
ATOM 1565 C CA . LEU B 1 54 ? 4.48 10.258 3.086 1 98.31 54 LEU B CA 1
ATOM 1566 C C . LEU B 1 54 ? 4.008 9.82 1.704 1 98.31 54 LEU B C 1
ATOM 1568 O O . LEU B 1 54 ? 3.904 8.625 1.426 1 98.31 54 LEU B O 1
ATOM 1572 N N . ALA B 1 55 ? 3.713 10.766 0.816 1 98.69 55 ALA B N 1
ATOM 1573 C CA . ALA B 1 55 ? 3.311 10.438 -0.548 1 98.69 55 ALA B CA 1
ATOM 1574 C C . ALA B 1 55 ? 4.43 9.711 -1.291 1 98.69 55 ALA B C 1
ATOM 1576 O O . ALA B 1 55 ? 4.18 8.734 -2.004 1 98.69 55 ALA B O 1
ATOM 1577 N N . ASN B 1 56 ? 5.645 10.188 -1.12 1 98.62 56 ASN B N 1
ATOM 1578 C CA . ASN B 1 56 ? 6.789 9.523 -1.738 1 98.62 56 ASN B CA 1
ATOM 1579 C C . ASN B 1 56 ? 6.988 8.117 -1.188 1 98.62 56 ASN B C 1
ATOM 1581 O O . ASN B 1 56 ? 7.316 7.195 -1.935 1 98.62 56 ASN B O 1
ATOM 1585 N N . MET B 1 57 ? 6.805 7.953 0.107 1 98.38 57 MET B N 1
ATOM 1586 C CA . MET B 1 57 ? 6.867 6.641 0.748 1 98.38 57 MET B CA 1
ATOM 1587 C C . MET B 1 57 ? 5.879 5.676 0.103 1 98.38 57 MET B C 1
ATOM 1589 O O . MET B 1 57 ? 6.219 4.523 -0.171 1 98.38 57 MET B O 1
ATOM 1593 N N . VAL B 1 58 ? 4.641 6.145 -0.141 1 98.69 58 VAL B N 1
ATOM 1594 C CA . VAL B 1 58 ? 3.611 5.324 -0.772 1 98.69 58 VAL B CA 1
ATOM 1595 C C . VAL B 1 58 ? 4.051 4.938 -2.182 1 98.69 58 VAL B C 1
ATOM 1597 O O . VAL B 1 58 ? 3.912 3.781 -2.588 1 98.69 58 VAL B O 1
ATOM 1600 N N . SER B 1 59 ? 4.605 5.855 -2.922 1 98.5 59 SER B N 1
ATOM 1601 C CA . SER B 1 59 ? 5.09 5.598 -4.273 1 98.5 59 SER B CA 1
ATOM 1602 C C . SER B 1 59 ? 6.211 4.562 -4.273 1 98.5 59 SER B C 1
ATOM 1604 O O . SER B 1 59 ? 6.215 3.645 -5.098 1 98.5 59 SER B O 1
ATOM 1606 N N . ASP B 1 60 ? 7.152 4.727 -3.389 1 98.44 60 ASP B N 1
ATOM 1607 C CA . ASP B 1 60 ? 8.289 3.809 -3.303 1 98.44 60 ASP B CA 1
ATOM 1608 C C . ASP B 1 60 ? 7.82 2.395 -2.961 1 98.44 60 ASP B C 1
ATOM 1610 O O . ASP B 1 60 ? 8.281 1.421 -3.562 1 98.44 60 ASP B O 1
ATOM 1614 N N . TRP B 1 61 ? 6.941 2.287 -1.997 1 98.56 61 TRP B N 1
ATOM 1615 C CA . TRP B 1 61 ? 6.395 0.989 -1.619 1 98.56 61 TRP B CA 1
ATOM 1616 C C . TRP B 1 61 ? 5.688 0.333 -2.799 1 98.56 61 TRP B C 1
ATOM 1618 O O . TRP B 1 61 ? 5.883 -0.854 -3.068 1 98.56 61 TRP B O 1
ATOM 1628 N N . SER B 1 62 ? 4.828 1.079 -3.488 1 98.56 62 SER B N 1
ATOM 1629 C CA . SER B 1 62 ? 4.066 0.562 -4.621 1 98.56 62 SER B CA 1
ATOM 1630 C C . SER B 1 62 ? 4.992 0.069 -5.73 1 98.56 62 SER B C 1
ATOM 1632 O O . SER B 1 62 ? 4.762 -0.992 -6.312 1 98.56 62 SER B O 1
ATOM 1634 N N . SER B 1 63 ? 6.004 0.835 -6.012 1 98.62 63 SER B N 1
ATOM 1635 C CA . SER B 1 63 ? 6.953 0.449 -7.051 1 98.62 63 SER B CA 1
ATOM 1636 C C . SER B 1 63 ? 7.645 -0.865 -6.707 1 98.62 63 SER B C 1
ATOM 1638 O O . SER B 1 63 ? 7.699 -1.779 -7.531 1 98.62 63 SER B O 1
ATOM 1640 N N . SER B 1 64 ? 8.148 -0.979 -5.473 1 98.75 64 SER B N 1
ATOM 1641 C CA . SER B 1 64 ? 8.836 -2.186 -5.02 1 98.75 64 SER B CA 1
ATOM 1642 C C . SER B 1 64 ? 7.91 -3.396 -5.055 1 98.75 64 SER B C 1
ATOM 1644 O O . SER B 1 64 ? 8.297 -4.465 -5.531 1 98.75 64 SER B O 1
ATOM 1646 N N . THR B 1 65 ? 6.672 -3.229 -4.574 1 98.5 65 THR B N 1
ATOM 1647 C CA . THR B 1 65 ? 5.711 -4.32 -4.469 1 98.5 65 THR B CA 1
ATOM 1648 C C . THR B 1 65 ? 5.242 -4.758 -5.855 1 98.5 65 THR B C 1
ATOM 1650 O O . THR B 1 65 ? 5.168 -5.957 -6.141 1 98.5 65 THR B O 1
ATOM 1653 N N . LYS B 1 66 ? 4.961 -3.832 -6.738 1 98.56 66 LYS B N 1
ATOM 1654 C CA . LYS B 1 66 ? 4.562 -4.148 -8.109 1 98.56 66 LYS B CA 1
ATOM 1655 C C . LYS B 1 66 ? 5.66 -4.922 -8.836 1 98.56 66 LYS B C 1
ATOM 1657 O O . LYS B 1 66 ? 5.387 -5.926 -9.492 1 98.56 66 LYS B O 1
ATOM 1662 N N . ASN B 1 67 ? 6.871 -4.445 -8.703 1 98.56 67 ASN B N 1
ATOM 1663 C CA . ASN B 1 67 ? 7.996 -5.133 -9.336 1 98.56 67 ASN B CA 1
ATOM 1664 C C . ASN B 1 67 ? 8.141 -6.562 -8.812 1 98.56 67 ASN B C 1
ATOM 1666 O O . ASN B 1 67 ? 8.438 -7.477 -9.578 1 98.56 67 ASN B O 1
ATOM 1670 N N . ALA B 1 68 ? 7.973 -6.715 -7.492 1 98.5 68 ALA B N 1
ATOM 1671 C CA . ALA B 1 68 ? 8.055 -8.047 -6.891 1 98.5 68 ALA B CA 1
ATOM 1672 C C . ALA B 1 68 ? 6.965 -8.961 -7.445 1 98.5 68 ALA B C 1
ATOM 1674 O O . ALA B 1 68 ? 7.215 -10.141 -7.715 1 98.5 68 ALA B O 1
ATOM 1675 N N . LEU B 1 69 ? 5.746 -8.438 -7.633 1 98.5 69 LEU B N 1
ATOM 1676 C CA . LEU B 1 69 ? 4.633 -9.211 -8.172 1 98.5 69 LEU B CA 1
ATOM 1677 C C . LEU B 1 69 ? 4.902 -9.617 -9.617 1 98.5 69 LEU B C 1
ATOM 1679 O O . LEU B 1 69 ? 4.598 -10.742 -10.023 1 98.5 69 LEU B O 1
ATOM 1683 N N . GLU B 1 70 ? 5.449 -8.758 -10.422 1 98.69 70 GLU B N 1
ATOM 1684 C CA . GLU B 1 70 ? 5.781 -9.047 -11.812 1 98.69 70 GLU B CA 1
ATOM 1685 C C . GLU B 1 70 ? 6.895 -10.086 -11.906 1 98.69 70 GLU B C 1
ATOM 1687 O O . GLU B 1 70 ? 6.836 -10.984 -12.742 1 98.69 70 GLU B O 1
ATOM 1692 N N . ALA B 1 71 ? 7.895 -9.953 -11.008 1 98.75 71 ALA B N 1
ATOM 1693 C CA . ALA B 1 71 ? 8.961 -10.945 -10.969 1 98.75 71 ALA B CA 1
ATOM 1694 C C . ALA B 1 71 ? 8.422 -12.32 -10.578 1 98.75 71 ALA B C 1
ATOM 1696 O O . ALA B 1 71 ? 8.82 -13.336 -11.141 1 98.75 71 ALA B O 1
ATOM 1697 N N . ARG B 1 72 ? 7.512 -12.344 -9.516 1 97.56 72 ARG B N 1
ATOM 1698 C CA . ARG B 1 72 ? 6.871 -13.594 -9.117 1 97.56 72 ARG B CA 1
ATOM 1699 C C . ARG B 1 72 ? 6.102 -14.211 -10.281 1 97.56 72 ARG B C 1
ATOM 1701 O O . ARG B 1 72 ? 6.207 -15.414 -10.531 1 97.56 72 ARG B O 1
ATOM 1708 N N . ARG B 1 73 ? 5.316 -13.344 -10.992 1 98.06 73 ARG B N 1
ATOM 1709 C CA . ARG B 1 73 ? 4.551 -13.766 -12.156 1 98.06 73 ARG B CA 1
ATOM 1710 C C . ARG B 1 73 ? 5.438 -14.5 -13.164 1 98.06 73 ARG B C 1
ATOM 1712 O O . ARG B 1 73 ? 5.141 -15.633 -13.547 1 98.06 73 ARG B O 1
ATOM 1719 N N . ASP B 1 74 ? 6.527 -13.883 -13.539 1 98.62 74 ASP B N 1
ATOM 1720 C CA . ASP B 1 74 ? 7.391 -14.406 -14.594 1 98.62 74 ASP B CA 1
ATOM 1721 C C . ASP B 1 74 ? 8.102 -15.68 -14.148 1 98.62 74 ASP B C 1
ATOM 1723 O O . ASP B 1 74 ? 8.219 -16.641 -14.906 1 98.62 74 ASP B O 1
ATOM 1727 N N . ALA B 1 75 ? 8.562 -15.648 -12.906 1 98.06 75 ALA B N 1
ATOM 1728 C CA . ALA B 1 75 ? 9.266 -16.812 -12.367 1 98.06 75 ALA B CA 1
ATOM 1729 C C . ALA B 1 75 ? 8.328 -18 -12.25 1 98.06 75 ALA B C 1
ATOM 1731 O O . ALA B 1 75 ? 8.703 -19.125 -12.594 1 98.06 75 ALA B O 1
ATOM 1732 N N . LEU B 1 76 ? 7.094 -17.781 -11.742 1 95.69 76 LEU B N 1
ATOM 1733 C CA . LEU B 1 76 ? 6.141 -18.875 -11.594 1 95.69 76 LEU B CA 1
ATOM 1734 C C . LEU B 1 76 ? 5.703 -19.391 -12.961 1 95.69 76 LEU B C 1
ATOM 1736 O O . LEU B 1 76 ? 5.633 -20.609 -13.172 1 95.69 76 LEU B O 1
ATOM 1740 N N . LYS B 1 77 ? 5.371 -18.484 -13.898 1 95.69 77 LYS B N 1
ATOM 1741 C CA . LYS B 1 77 ? 5.059 -18.922 -15.25 1 95.69 77 LYS B CA 1
ATOM 1742 C C . LYS B 1 77 ? 6.195 -19.766 -15.836 1 95.69 77 LYS B C 1
ATOM 1744 O O . LYS B 1 77 ? 5.961 -20.844 -16.375 1 95.69 77 LYS B O 1
ATOM 1749 N N . GLY B 1 78 ? 7.414 -19.25 -15.695 1 95.88 78 GLY B N 1
ATOM 1750 C CA . GLY B 1 78 ? 8.578 -19.969 -16.203 1 95.88 78 GLY B CA 1
ATOM 1751 C C . GLY B 1 78 ? 8.773 -21.328 -15.562 1 95.88 78 GLY B C 1
ATOM 1752 O O . GLY B 1 78 ? 9.227 -22.266 -16.219 1 95.88 78 GLY B O 1
ATOM 1753 N N . SER B 1 79 ? 8.453 -21.422 -14.273 1 94.25 79 SER B N 1
ATOM 1754 C CA . SER B 1 79 ? 8.633 -22.672 -13.562 1 94.25 79 SER B CA 1
ATOM 1755 C C . SER B 1 79 ? 7.797 -23.797 -14.188 1 94.25 79 SER B C 1
ATOM 1757 O O . SER B 1 79 ? 8.195 -24.953 -14.172 1 94.25 79 SER B O 1
ATOM 1759 N N . TRP B 1 80 ? 6.648 -23.453 -14.781 1 91.44 80 TRP B N 1
ATOM 1760 C CA . TRP B 1 80 ? 5.742 -24.469 -15.312 1 91.44 80 TRP B CA 1
ATOM 1761 C C . TRP B 1 80 ? 6.246 -25 -16.656 1 91.44 80 TRP B C 1
ATOM 1763 O O . TRP B 1 80 ? 5.754 -26.016 -17.141 1 91.44 80 TRP B O 1
ATOM 1773 N N . SER B 1 81 ? 7.258 -24.375 -17.25 1 92.19 81 SER B N 1
ATOM 1774 C CA . SER B 1 81 ? 7.898 -24.875 -18.453 1 92.19 81 SER B CA 1
ATOM 1775 C C . SER B 1 81 ? 8.969 -25.906 -18.125 1 92.19 81 SER B C 1
ATOM 1777 O O . SER B 1 81 ? 9.547 -26.531 -19.016 1 92.19 81 SER B O 1
ATOM 1779 N N . ILE B 1 82 ? 9.234 -26.125 -16.797 1 92.38 82 ILE B N 1
ATOM 1780 C CA . ILE B 1 82 ? 10.203 -27.109 -16.344 1 92.38 82 ILE B CA 1
ATOM 1781 C C . ILE B 1 82 ? 9.547 -28.484 -16.266 1 92.38 82 ILE B C 1
ATOM 1783 O O . ILE B 1 82 ? 8.555 -28.656 -15.562 1 92.38 82 ILE B O 1
ATOM 1787 N N . SER B 1 83 ? 10.102 -29.453 -16.922 1 88 83 SER B N 1
ATOM 1788 C CA . SER B 1 83 ? 9.5 -30.766 -17.047 1 88 83 SER B CA 1
ATOM 1789 C C . SER B 1 83 ? 9.648 -31.562 -15.758 1 88 83 SER B C 1
ATOM 1791 O O . SER B 1 83 ? 8.703 -32.25 -15.328 1 88 83 SER B O 1
ATOM 1793 N N . ASP B 1 84 ? 10.82 -31.469 -15.117 1 89 84 ASP B N 1
ATOM 1794 C CA . ASP B 1 84 ? 11.086 -32.25 -13.906 1 89 84 ASP B CA 1
ATOM 1795 C C . ASP B 1 84 ? 10.336 -31.656 -12.711 1 89 84 ASP B C 1
ATOM 1797 O O . ASP B 1 84 ? 10.484 -30.469 -12.391 1 89 84 ASP B O 1
ATOM 1801 N N . TYR B 1 85 ? 9.586 -32.531 -11.977 1 85 85 TYR B N 1
ATOM 1802 C CA . TYR B 1 85 ? 8.734 -32.094 -10.875 1 85 85 TYR B CA 1
ATOM 1803 C C . TYR B 1 85 ? 9.555 -31.453 -9.766 1 85 85 TYR B C 1
ATOM 1805 O O . TYR B 1 85 ? 9.203 -30.375 -9.273 1 85 85 TYR B O 1
ATOM 1813 N N . LYS B 1 86 ? 10.586 -32.156 -9.359 1 88.44 86 LYS B N 1
ATOM 1814 C CA . LYS B 1 86 ? 11.391 -31.656 -8.242 1 88.44 86 LYS B CA 1
ATOM 1815 C C . LYS B 1 86 ? 12.023 -30.297 -8.57 1 88.44 86 LYS B C 1
ATOM 1817 O O . LYS B 1 86 ? 12.008 -29.391 -7.742 1 88.44 86 LYS B O 1
ATOM 1822 N N . THR B 1 87 ? 12.594 -30.125 -9.766 1 93.94 87 THR B N 1
ATOM 1823 C CA . THR B 1 87 ? 13.211 -28.875 -10.195 1 93.94 87 THR B CA 1
ATOM 1824 C C . THR B 1 87 ? 12.156 -27.781 -10.328 1 93.94 87 THR B C 1
ATOM 1826 O O . THR B 1 87 ? 12.406 -26.625 -9.961 1 93.94 87 THR B O 1
ATOM 1829 N N . ARG B 1 88 ? 10.977 -28.109 -10.844 1 91.69 88 ARG B N 1
ATOM 1830 C CA . ARG B 1 88 ? 9.875 -27.156 -10.945 1 91.69 88 ARG B CA 1
ATOM 1831 C C . ARG B 1 88 ? 9.469 -26.625 -9.578 1 91.69 88 ARG B C 1
ATOM 1833 O O . ARG B 1 88 ? 9.328 -25.422 -9.383 1 91.69 88 ARG B O 1
ATOM 1840 N N . ARG B 1 89 ? 9.32 -27.516 -8.625 1 90.75 89 ARG B N 1
ATOM 1841 C CA . ARG B 1 89 ? 8.914 -27.125 -7.281 1 90.75 89 ARG B CA 1
ATOM 1842 C C . ARG B 1 89 ? 9.953 -26.219 -6.637 1 90.75 89 ARG B C 1
ATOM 1844 O O . ARG B 1 89 ? 9.602 -25.266 -5.941 1 90.75 89 ARG B O 1
ATOM 1851 N N . LEU B 1 90 ? 11.195 -26.547 -6.855 1 93.62 90 LEU B N 1
ATOM 1852 C CA . LEU B 1 90 ? 12.258 -25.703 -6.32 1 93.62 90 LEU B CA 1
ATOM 1853 C C . LEU B 1 90 ? 12.172 -24.297 -6.906 1 93.62 90 LEU B C 1
ATOM 1855 O O . LEU B 1 90 ? 12.344 -23.312 -6.184 1 93.62 90 LEU B O 1
ATOM 1859 N N . ALA B 1 91 ? 11.938 -24.203 -8.219 1 94.94 91 ALA B N 1
ATOM 1860 C CA . ALA B 1 91 ? 11.797 -22.906 -8.875 1 94.94 91 ALA B CA 1
ATOM 1861 C C . ALA B 1 91 ? 10.602 -22.141 -8.328 1 94.94 91 ALA B C 1
ATOM 1863 O O . ALA B 1 91 ? 10.68 -20.922 -8.102 1 94.94 91 ALA B O 1
ATOM 1864 N N . GLN B 1 92 ? 9.508 -22.828 -8.086 1 93.69 92 GLN B N 1
ATOM 1865 C CA . GLN B 1 92 ? 8.305 -22.203 -7.551 1 93.69 92 GLN B CA 1
ATOM 1866 C C . GLN B 1 92 ? 8.539 -21.688 -6.133 1 93.69 92 GLN B C 1
ATOM 1868 O O . GLN B 1 92 ? 8.164 -20.562 -5.805 1 93.69 92 GLN B O 1
ATOM 1873 N N . ARG B 1 93 ? 9.156 -22.484 -5.359 1 93 93 ARG B N 1
ATOM 1874 C CA . ARG B 1 93 ? 9.453 -22.078 -3.99 1 93 93 ARG B CA 1
ATOM 1875 C C . ARG B 1 93 ? 10.352 -20.844 -3.971 1 93 93 ARG B C 1
ATOM 1877 O O . ARG B 1 93 ? 10.164 -19.938 -3.154 1 93 93 ARG B O 1
ATOM 1884 N N . LYS B 1 94 ? 11.312 -20.844 -4.82 1 95.75 94 LYS B N 1
ATOM 1885 C CA . LYS B 1 94 ? 12.211 -19.688 -4.898 1 95.75 94 LYS B CA 1
ATOM 1886 C C . LYS B 1 94 ? 11.453 -18.422 -5.305 1 95.75 94 LYS B C 1
ATOM 1888 O O . LYS B 1 94 ? 11.688 -17.344 -4.754 1 95.75 94 LYS B O 1
ATOM 1893 N N . ALA B 1 95 ? 10.531 -18.516 -6.305 1 95.19 95 ALA B N 1
ATOM 1894 C CA . ALA B 1 95 ? 9.719 -17.375 -6.742 1 95.19 95 ALA B CA 1
ATOM 1895 C C . ALA B 1 95 ? 8.938 -16.781 -5.582 1 95.19 95 ALA B C 1
ATOM 1897 O O . ALA B 1 95 ? 8.922 -15.562 -5.395 1 95.19 95 ALA B O 1
ATOM 1898 N N . TRP B 1 96 ? 8.367 -17.641 -4.789 1 94.12 96 TRP B N 1
ATOM 1899 C CA . TRP B 1 96 ? 7.582 -17.188 -3.643 1 94.12 96 TRP B CA 1
ATOM 1900 C C . TRP B 1 96 ? 8.484 -16.594 -2.566 1 94.12 96 TRP B C 1
ATOM 1902 O O . TRP B 1 96 ? 8.141 -15.57 -1.96 1 94.12 96 TRP B O 1
ATOM 1912 N N . SER B 1 97 ? 9.609 -17.297 -2.336 1 94.62 97 SER B N 1
ATOM 1913 C CA . SER B 1 97 ? 10.547 -16.812 -1.325 1 94.62 97 SER B CA 1
ATOM 1914 C C . SER B 1 97 ? 11.078 -15.422 -1.682 1 94.62 97 SER B C 1
ATOM 1916 O O . SER B 1 97 ? 11.141 -14.539 -0.827 1 94.62 97 SER B O 1
ATOM 1918 N N . ASP B 1 98 ? 11.438 -15.234 -2.916 1 96.94 98 ASP B N 1
ATOM 1919 C CA . ASP B 1 98 ? 11.961 -13.945 -3.363 1 96.94 98 ASP B CA 1
ATOM 1920 C C . ASP B 1 98 ? 10.898 -12.852 -3.23 1 96.94 98 ASP B C 1
ATOM 1922 O O . ASP B 1 98 ? 11.195 -11.742 -2.768 1 96.94 98 ASP B O 1
ATOM 1926 N N . TYR B 1 99 ? 9.703 -13.195 -3.609 1 96.62 99 TYR B N 1
ATOM 1927 C CA . TYR B 1 99 ? 8.594 -12.25 -3.48 1 96.62 99 TYR B CA 1
ATOM 1928 C C . TYR B 1 99 ? 8.391 -11.844 -2.027 1 96.62 99 TYR B C 1
ATOM 1930 O O . TYR B 1 99 ? 8.289 -10.656 -1.717 1 96.62 99 TYR B O 1
ATOM 1938 N N . ARG B 1 100 ? 8.344 -12.758 -1.173 1 95.38 100 ARG B N 1
ATOM 1939 C CA . ARG B 1 100 ? 8.102 -12.492 0.241 1 95.38 100 ARG B CA 1
ATOM 1940 C C . ARG B 1 100 ? 9.211 -11.625 0.834 1 95.38 100 ARG B C 1
ATOM 1942 O O . ARG B 1 100 ? 8.945 -10.75 1.659 1 95.38 100 ARG B O 1
ATOM 1949 N N . LYS B 1 101 ? 10.383 -11.922 0.454 1 97.06 101 LYS B N 1
ATOM 1950 C CA . LYS B 1 101 ? 11.516 -11.141 0.942 1 97.06 101 LYS B CA 1
ATOM 1951 C C . LYS B 1 101 ? 11.375 -9.672 0.552 1 97.06 101 LYS B C 1
ATOM 1953 O O . LYS B 1 101 ? 11.562 -8.781 1.385 1 97.06 101 LYS B O 1
ATOM 1958 N N . VAL B 1 102 ? 11.031 -9.398 -0.697 1 98 102 VAL B N 1
ATOM 1959 C CA . VAL B 1 102 ? 10.883 -8.023 -1.161 1 98 102 VAL B CA 1
ATOM 1960 C C . VAL B 1 102 ? 9.703 -7.363 -0.441 1 98 102 VAL B C 1
ATOM 1962 O O . VAL B 1 102 ? 9.812 -6.223 0.013 1 98 102 VAL B O 1
ATOM 1965 N N . LEU B 1 103 ? 8.594 -8.086 -0.319 1 97.44 103 LEU B N 1
ATOM 1966 C CA . LEU B 1 103 ? 7.414 -7.52 0.319 1 97.44 103 LEU B CA 1
ATOM 1967 C C . LEU B 1 103 ? 7.695 -7.176 1.778 1 97.44 103 LEU B C 1
ATOM 1969 O O . LEU B 1 103 ? 7.309 -6.105 2.254 1 97.44 103 LEU B O 1
ATOM 1973 N N . ARG B 1 104 ? 8.352 -8.078 2.457 1 97.06 104 ARG B N 1
ATOM 1974 C CA . ARG B 1 104 ? 8.703 -7.82 3.85 1 97.06 104 ARG B CA 1
ATOM 1975 C C . ARG B 1 104 ? 9.586 -6.582 3.973 1 97.06 104 ARG B C 1
ATOM 1977 O O . ARG B 1 104 ? 9.359 -5.734 4.836 1 97.06 104 ARG B O 1
ATOM 1984 N N . SER B 1 105 ? 10.609 -6.473 3.154 1 98.31 105 SER B N 1
ATOM 1985 C CA . SER B 1 105 ? 11.5 -5.32 3.166 1 98.31 105 SER B CA 1
ATOM 1986 C C . SER B 1 105 ? 10.742 -4.031 2.867 1 98.31 105 SER B C 1
ATOM 1988 O O . SER B 1 105 ? 10.953 -3.016 3.535 1 98.31 105 SER B O 1
ATOM 1990 N N . ALA B 1 106 ? 9.859 -4.066 1.817 1 98.25 106 ALA B N 1
ATOM 1991 C CA . ALA B 1 106 ? 9.07 -2.893 1.441 1 98.25 106 ALA B CA 1
ATOM 1992 C C . ALA B 1 106 ? 8.164 -2.451 2.586 1 98.25 106 ALA B C 1
ATOM 1994 O O . ALA B 1 106 ? 8.07 -1.258 2.883 1 98.25 106 ALA B O 1
ATOM 1995 N N . ASN B 1 107 ? 7.508 -3.395 3.217 1 97.5 107 ASN B N 1
ATOM 1996 C CA . ASN B 1 107 ? 6.625 -3.086 4.336 1 97.5 107 ASN B CA 1
ATOM 1997 C C . ASN B 1 107 ? 7.402 -2.516 5.52 1 97.5 107 ASN B C 1
ATOM 1999 O O . ASN B 1 107 ? 6.949 -1.567 6.164 1 97.5 107 ASN B O 1
ATOM 2003 N N . THR B 1 108 ? 8.523 -3.119 5.816 1 97.81 108 THR B N 1
ATOM 2004 C CA . THR B 1 108 ? 9.367 -2.627 6.898 1 97.81 108 THR B CA 1
ATOM 2005 C C . THR B 1 108 ? 9.828 -1.2 6.613 1 97.81 108 THR B C 1
ATOM 2007 O O . THR B 1 108 ? 9.758 -0.334 7.488 1 97.81 108 THR B O 1
ATOM 2010 N N . THR B 1 109 ? 10.289 -0.928 5.438 1 98.12 109 THR B N 1
ATOM 2011 C CA . THR B 1 109 ? 10.758 0.397 5.047 1 98.12 109 THR B CA 1
ATOM 2012 C C . THR B 1 109 ? 9.625 1.421 5.148 1 98.12 109 THR B C 1
ATOM 2014 O O . THR B 1 109 ? 9.828 2.527 5.652 1 98.12 109 THR B O 1
ATOM 2017 N N . LYS B 1 110 ? 8.453 1.025 4.645 1 97.25 110 LYS B N 1
ATOM 2018 C CA . LYS B 1 110 ? 7.285 1.902 4.719 1 97.25 110 LYS B CA 1
ATOM 2019 C C . LYS B 1 110 ? 6.969 2.279 6.164 1 97.25 110 LYS B C 1
ATOM 2021 O O . LYS B 1 110 ? 6.758 3.455 6.473 1 97.25 110 LYS B O 1
ATOM 2026 N N . THR B 1 111 ? 6.977 1.303 7.039 1 96.06 111 THR B N 1
ATOM 2027 C CA . THR B 1 111 ? 6.676 1.535 8.445 1 96.06 111 THR B CA 1
ATOM 2028 C C . THR B 1 111 ? 7.719 2.453 9.078 1 96.06 111 THR B C 1
ATOM 2030 O O . THR B 1 111 ? 7.371 3.4 9.789 1 96.06 111 THR B O 1
ATOM 2033 N N . LYS B 1 112 ? 8.984 2.236 8.859 1 96.12 112 LYS B N 1
ATOM 2034 C CA . LYS B 1 112 ? 10.062 3.047 9.406 1 96.12 112 LYS B CA 1
ATOM 2035 C C . LYS B 1 112 ? 9.992 4.48 8.891 1 96.12 112 LYS B C 1
ATOM 2037 O O . LYS B 1 112 ? 10.18 5.434 9.648 1 96.12 112 LYS B O 1
ATOM 2042 N N . GLU B 1 113 ? 9.758 4.609 7.574 1 97.12 113 GLU B N 1
ATOM 2043 C CA . GLU B 1 113 ? 9.688 5.938 6.969 1 97.12 113 GLU B CA 1
ATOM 2044 C C . GLU B 1 113 ? 8.508 6.734 7.527 1 97.12 113 GLU B C 1
ATOM 2046 O O . GLU B 1 113 ? 8.633 7.934 7.785 1 97.12 113 GLU B O 1
ATOM 2051 N N . ARG B 1 114 ? 7.348 6.09 7.68 1 96.62 114 ARG B N 1
ATOM 2052 C CA . ARG B 1 114 ? 6.199 6.754 8.281 1 96.62 114 ARG B CA 1
ATOM 2053 C C . ARG B 1 114 ? 6.539 7.293 9.672 1 96.62 114 ARG B C 1
ATOM 2055 O O . ARG B 1 114 ? 6.266 8.453 9.969 1 96.62 114 ARG B O 1
ATOM 2062 N N . SER B 1 115 ? 7.141 6.453 10.469 1 94.56 115 SER B N 1
ATOM 2063 C CA . SER B 1 115 ? 7.512 6.844 11.828 1 94.56 115 SER B CA 1
ATOM 2064 C C . SER B 1 115 ? 8.508 8 11.812 1 94.56 115 SER B C 1
ATOM 2066 O O . SER B 1 115 ? 8.344 8.977 12.547 1 94.56 115 SER B O 1
ATOM 2068 N N . ARG B 1 116 ? 9.539 7.879 11 1 96 116 ARG B N 1
ATOM 2069 C CA . ARG B 1 116 ? 10.562 8.914 10.891 1 96 116 ARG B CA 1
ATOM 2070 C C . ARG B 1 116 ? 9.953 10.242 10.445 1 96 116 ARG B C 1
ATOM 2072 O O . ARG B 1 116 ? 10.32 11.305 10.953 1 96 116 ARG B O 1
ATOM 2079 N N . THR B 1 117 ? 9.031 10.156 9.461 1 96.88 117 THR B N 1
ATOM 2080 C CA . THR B 1 117 ? 8.398 11.344 8.914 1 96.88 117 THR B CA 1
ATOM 2081 C C . THR B 1 117 ? 7.59 12.07 9.984 1 96.88 117 THR B C 1
ATOM 2083 O O . THR B 1 117 ? 7.688 13.297 10.117 1 96.88 117 THR B O 1
ATOM 2086 N N . TRP B 1 118 ? 6.875 11.359 10.789 1 94.31 118 TRP B N 1
ATOM 2087 C CA . TRP B 1 118 ? 6.059 11.969 11.828 1 94.31 118 TRP B CA 1
ATOM 2088 C C . TRP B 1 118 ? 6.934 12.523 12.953 1 94.31 118 TRP B C 1
ATOM 2090 O O . TRP B 1 118 ? 6.633 13.578 13.523 1 94.31 118 TRP B O 1
ATOM 2100 N N . LYS B 1 119 ? 8.008 11.781 13.336 1 93.12 119 LYS B N 1
ATOM 2101 C CA . LYS B 1 119 ? 8.953 12.305 14.32 1 93.12 119 LYS B CA 1
ATOM 2102 C C . LYS B 1 119 ? 9.562 13.625 13.852 1 93.12 119 LYS B C 1
ATOM 2104 O O . LYS B 1 119 ? 9.656 14.586 14.625 1 93.12 119 LYS B O 1
ATOM 2109 N N . LYS B 1 120 ? 9.984 13.672 12.633 1 94.88 120 LYS B N 1
ATOM 2110 C CA . LYS B 1 120 ? 10.539 14.906 12.07 1 94.88 120 LYS B CA 1
ATOM 2111 C C . LYS B 1 120 ? 9.5 16.031 12.07 1 94.88 120 LYS B C 1
ATOM 2113 O O . LYS B 1 120 ? 9.828 17.172 12.367 1 94.88 120 LYS B O 1
ATOM 2118 N N . PHE B 1 121 ? 8.234 15.742 11.711 1 93.62 121 PHE B N 1
ATOM 2119 C CA . PHE B 1 121 ? 7.156 16.719 11.719 1 93.62 121 PHE B CA 1
ATOM 2120 C C . PHE B 1 121 ? 6.992 17.328 13.109 1 93.62 121 PHE B C 1
ATOM 2122 O O . PHE B 1 121 ? 6.883 18.547 13.258 1 93.62 121 PHE B O 1
ATOM 2129 N N . GLU B 1 122 ? 6.961 16.422 14.023 1 90.5 122 GLU B N 1
ATOM 2130 C CA . GLU B 1 122 ? 6.812 16.891 15.391 1 90.5 122 GLU B CA 1
ATOM 2131 C C . GLU B 1 122 ? 7.973 17.812 15.789 1 90.5 122 GLU B C 1
ATOM 2133 O O . GLU B 1 122 ? 7.762 18.859 16.391 1 90.5 122 GLU B O 1
ATOM 2138 N N . HIS B 1 123 ? 9.164 17.406 15.484 1 90.44 123 HIS B N 1
ATOM 2139 C CA . HIS B 1 123 ? 10.344 18.219 15.75 1 90.44 123 HIS B CA 1
ATOM 2140 C C . HIS B 1 123 ? 10.234 19.578 15.055 1 90.44 123 HIS B C 1
ATOM 2142 O O . HIS B 1 123 ? 10.422 20.625 15.688 1 90.44 123 HIS B O 1
ATOM 2148 N N . ASP B 1 124 ? 9.914 19.609 13.75 1 91.12 124 ASP B N 1
ATOM 2149 C CA . ASP B 1 124 ? 9.852 20.828 12.953 1 91.12 124 ASP B CA 1
ATOM 2150 C C . ASP B 1 124 ? 8.742 21.75 13.453 1 91.12 124 ASP B C 1
ATOM 2152 O O . ASP B 1 124 ? 8.93 22.969 13.547 1 91.12 124 ASP B O 1
ATOM 2156 N N . ARG B 1 125 ? 7.613 21.172 13.703 1 88.75 125 ARG B N 1
ATOM 2157 C CA . ARG B 1 125 ? 6.488 21.984 14.164 1 88.75 125 ARG B CA 1
ATOM 2158 C C . ARG B 1 125 ? 6.812 22.672 15.492 1 88.75 125 ARG B C 1
ATOM 2160 O O . ARG B 1 125 ? 6.398 23.797 15.734 1 88.75 125 ARG B O 1
ATOM 2167 N N . ARG B 1 126 ? 7.52 21.984 16.406 1 86.31 126 ARG B N 1
ATOM 2168 C CA . ARG B 1 126 ? 7.875 22.531 17.703 1 86.31 126 ARG B CA 1
ATOM 2169 C C . ARG B 1 126 ? 8.812 23.719 17.562 1 86.31 126 ARG B C 1
ATOM 2171 O O . ARG B 1 126 ? 8.93 24.547 18.469 1 86.31 126 ARG B O 1
ATOM 2178 N N . GLN B 1 127 ? 9.5 23.859 16.453 1 88.12 127 GLN B N 1
ATOM 2179 C CA . GLN B 1 127 ? 10.414 24.969 16.219 1 88.12 127 GLN B CA 1
ATOM 2180 C C . GLN B 1 127 ? 9.664 26.203 15.742 1 88.12 127 GLN B C 1
ATOM 2182 O O . GLN B 1 127 ? 10.227 27.312 15.711 1 88.12 127 GLN B O 1
ATOM 2187 N N . CYS B 1 128 ? 8.375 25.922 15.289 1 87.69 128 CYS B N 1
ATOM 2188 C CA . CYS B 1 128 ? 7.582 27.031 14.789 1 87.69 128 CYS B CA 1
ATOM 2189 C C . CYS B 1 128 ? 7.066 27.891 15.93 1 87.69 128 CYS B C 1
ATOM 2191 O O . CYS B 1 128 ? 6.598 27.375 16.953 1 87.69 128 CYS B O 1
ATOM 2193 N N . GLU B 1 129 ? 7.195 29.141 15.852 1 77.62 129 GLU B N 1
ATOM 2194 C CA . GLU B 1 129 ? 6.641 30.047 16.844 1 77.62 129 GLU B CA 1
ATOM 2195 C C . GLU B 1 129 ? 5.125 29.891 16.969 1 77.62 129 GLU B C 1
ATOM 2197 O O . GLU B 1 129 ? 4.43 29.812 15.945 1 77.62 129 GLU B O 1
ATOM 2202 N N . GLY B 1 130 ? 4.617 29.781 18.203 1 69.69 130 GLY B N 1
ATOM 2203 C CA . GLY B 1 130 ? 3.188 29.688 18.453 1 69.69 130 GLY B CA 1
ATOM 2204 C C . GLY B 1 130 ? 2.623 28.312 18.203 1 69.69 130 GLY B C 1
ATOM 2205 O O . GLY B 1 130 ? 1.405 28.109 18.203 1 69.69 130 GLY B O 1
ATOM 2206 N N . ALA B 1 131 ? 3.484 27.406 17.719 1 60.31 131 ALA B N 1
ATOM 2207 C CA . ALA B 1 131 ? 3.098 26.062 17.281 1 60.31 131 ALA B CA 1
ATOM 2208 C C . ALA B 1 131 ? 2.439 25.281 18.406 1 60.31 131 ALA B C 1
ATOM 2210 O O . ALA B 1 131 ? 1.8 24.266 18.172 1 60.31 131 ALA B O 1
ATOM 2211 N N . TYR B 1 132 ? 2.834 25.609 19.625 1 58.09 132 TYR B N 1
ATOM 2212 C CA . TYR B 1 132 ? 2.279 24.797 20.703 1 58.09 132 TYR B CA 1
ATOM 2213 C C . TYR B 1 132 ? 0.756 24.828 20.688 1 58.09 132 TYR B C 1
ATOM 2215 O O . TYR B 1 132 ? 0.109 24.422 21.656 1 58.09 132 TYR B O 1
ATOM 2223 N N . SER B 1 133 ? 0.266 25.234 19.562 1 55.88 133 SER B N 1
ATOM 2224 C CA . SER B 1 133 ? -1.191 25.188 19.562 1 55.88 133 SER B CA 1
ATOM 2225 C C . SER B 1 133 ? -1.686 23.734 19.5 1 55.88 133 SER B C 1
ATOM 2227 O O . SER B 1 133 ? -1.131 22.922 18.75 1 55.88 133 SER B O 1
ATOM 2229 N N . PRO B 1 134 ? -2.354 23.266 20.562 1 55.97 134 PRO B N 1
ATOM 2230 C CA . PRO B 1 134 ? -3 21.953 20.594 1 55.97 134 PRO B CA 1
ATOM 2231 C C . PRO B 1 134 ? -3.645 21.578 19.25 1 55.97 134 PRO B C 1
ATOM 2233 O O . PRO B 1 134 ? -4.105 20.453 19.078 1 55.97 134 PRO B O 1
ATOM 2236 N N . GLU B 1 135 ? -3.623 22.516 18.406 1 58.25 135 GLU B N 1
ATOM 2237 C CA . GLU B 1 135 ? -4.422 22.375 17.203 1 58.25 135 GLU B CA 1
ATOM 2238 C C . GLU B 1 135 ? -3.805 21.344 16.25 1 58.25 135 GLU B C 1
ATOM 2240 O O . GLU B 1 135 ? -4.5 20.781 15.406 1 58.25 135 GLU B O 1
ATOM 2245 N N . MET B 1 136 ? -2.52 21.109 16.438 1 60.53 136 MET B N 1
ATOM 2246 C CA . MET B 1 136 ? -1.93 20.266 15.398 1 60.53 136 MET B CA 1
ATOM 2247 C C . MET B 1 136 ? -2.01 18.797 15.789 1 60.53 136 MET B C 1
ATOM 2249 O O . MET B 1 136 ? -1.742 18.438 16.938 1 60.53 136 MET B O 1
ATOM 2253 N N . THR B 1 137 ? -2.852 18.062 15.039 1 57.22 137 THR B N 1
ATOM 2254 C CA . THR B 1 137 ? -2.902 16.609 15.211 1 57.22 137 THR B CA 1
ATOM 2255 C C . THR B 1 137 ? -1.498 16.016 15.172 1 57.22 137 THR B C 1
ATOM 2257 O O . THR B 1 137 ? -0.722 16.297 14.258 1 57.22 137 THR B O 1
ATOM 2260 N N . THR B 1 138 ? -1.146 15.461 16.375 1 62.75 138 THR B N 1
ATOM 2261 C CA . THR B 1 138 ? 0.214 14.945 16.484 1 62.75 138 THR B CA 1
ATOM 2262 C C . THR B 1 138 ? 0.208 13.43 16.609 1 62.75 138 THR B C 1
ATOM 2264 O O . THR B 1 138 ? -0.746 12.844 17.125 1 62.75 138 THR B O 1
ATOM 2267 N N . GLY B 1 139 ? 0.796 12.797 15.734 1 64.31 139 GLY B N 1
ATOM 2268 C CA . GLY B 1 139 ? 1.232 11.43 15.984 1 64.31 139 GLY B CA 1
ATOM 2269 C C . GLY B 1 139 ? 1.006 10.508 14.797 1 64.31 139 GLY B C 1
ATOM 2270 O O . GLY B 1 139 ? 0.062 10.695 14.031 1 64.31 139 GLY B O 1
ATOM 2271 N N . SER B 1 140 ? 1.925 9.641 14.672 1 70.56 140 SER B N 1
ATOM 2272 C CA . SER B 1 140 ? 1.989 8.68 13.57 1 70.56 140 SER B CA 1
ATOM 2273 C C . SER B 1 140 ? 0.752 7.793 13.547 1 70.56 140 SER B C 1
ATOM 2275 O O . SER B 1 140 ? 0.442 7.184 12.516 1 70.56 140 SER B O 1
ATOM 2277 N N . THR B 1 141 ? -0.029 7.77 14.617 1 76.88 141 THR B N 1
ATOM 2278 C CA . THR B 1 141 ? -1.207 6.91 14.688 1 76.88 141 THR B CA 1
ATOM 2279 C C . THR B 1 141 ? -2.287 7.395 13.719 1 76.88 141 THR B C 1
ATOM 2281 O O . THR B 1 141 ? -3.178 6.633 13.344 1 76.88 141 THR B O 1
ATOM 2284 N N . TYR B 1 142 ? -2.082 8.602 13.281 1 76.25 142 TYR B N 1
ATOM 2285 C CA . TYR B 1 142 ? -3.043 9.148 12.328 1 76.25 142 TYR B CA 1
ATOM 2286 C C . TYR B 1 142 ? -2.877 8.508 10.953 1 76.25 142 TYR B C 1
ATOM 2288 O O . TYR B 1 142 ? -3.805 8.516 10.141 1 76.25 142 TYR B O 1
ATOM 2296 N N . ASP B 1 143 ? -1.7 8.008 10.75 1 90.94 143 ASP B N 1
ATOM 2297 C CA . ASP B 1 143 ? -1.43 7.32 9.492 1 90.94 143 ASP B CA 1
ATOM 2298 C C . ASP B 1 143 ? -1.113 5.848 9.727 1 90.94 143 ASP B C 1
ATOM 2300 O O . ASP B 1 143 ? -0.374 5.23 8.953 1 90.94 143 ASP B O 1
ATOM 2304 N N . ALA B 1 144 ? -1.735 5.32 10.867 1 83.62 144 ALA B N 1
ATOM 2305 C CA . ALA B 1 144 ? -1.434 3.943 11.258 1 83.62 144 ALA B CA 1
ATOM 2306 C C . ALA B 1 144 ? -1.871 2.963 10.172 1 83.62 144 ALA B C 1
ATOM 2308 O O . ALA B 1 144 ? -1.292 1.884 10.031 1 83.62 144 ALA B O 1
ATOM 2309 N N . HIS B 1 145 ? -2.898 3.344 9.438 1 87.19 145 HIS B N 1
ATOM 2310 C CA . HIS B 1 145 ? -3.449 2.42 8.453 1 87.19 145 HIS B CA 1
ATOM 2311 C C . HIS B 1 145 ? -2.912 2.717 7.059 1 87.19 145 HIS B C 1
ATOM 2313 O O . HIS B 1 145 ? -3.438 2.209 6.066 1 87.19 145 HIS B O 1
ATOM 2319 N N . LEU B 1 146 ? -1.98 3.721 7.098 1 92.44 146 LEU B N 1
ATOM 2320 C CA . LEU B 1 146 ? -1.284 3.984 5.844 1 92.44 146 LEU B CA 1
ATOM 2321 C C . LEU B 1 146 ? -0.294 2.869 5.527 1 92.44 146 LEU B C 1
ATOM 2323 O O . LEU B 1 146 ? 0.4 2.377 6.418 1 92.44 146 LEU B O 1
#

Foldseek 3Di:
DDDPPPPPPPPPPPPPPPPPPPPPPPPPPPPPVVPFDWPPVLLVVLVVQLVVLLVVLVVVLVVLLVVLVVQLVVQLVVLVVDPDPVSSVVSNVVSVVSSVVSNVVSVVSSVVSLQVSLVVSVVSLVPTGVSPPPPDDHDSVVVVVD/DCPPPPPPPPPDPPPPPPPPPPDPPPPPPPPPVVLFDWPPVLLVVLVVQLVVLLVVLVVVLVVLLVVLVVQLVVQLVVLVVDPDPVSSVVSNVVSVVSNVVSNVVSVVSSVVSLQVSLVVSVVSLVPTTPSPPPPDDHDSVVVVVD

pLDDT: mean 78.47, std 23.74, range [27.73, 98.75]

Radius of gyration: 45.93 Å; Cα contacts (8 Å, |Δi|>4): 235; chains: 2; bounding box: 26×184×128 Å

Nearest PDB structures (foldseek):
  5ip0-assembly2_E  TM=6.933E-01  e=5.331E+00  Aeromonas hydrophila
  7sqc-assembly1_1X  TM=8.440E-01  e=9.028E+00  Chlamydomonas reinhardtii
  8fpf-assembly1_C  TM=4.457E-01  e=8.030E+00  Bacillus subtilis subsp. subtilis str. 168
  5ip0-assembly2_E  TM=6.935E-01  e=5.559E+00  Aeromonas hydrophila
  7sqc-assembly1_1X  TM=8.442E-01  e=9.923E+00  Chlamydomonas reinhardtii

Organism: NCBI:txid1233

Solvent-accessible surface area (backbone atoms only — not comparable to full-atom values): 16603 Å² total; per-residue (Å²): 130,89,78,82,77,76,80,77,79,75,78,75,79,77,79,76,76,76,75,76,73,74,69,75,74,72,71,70,68,70,68,68,70,68,70,66,66,56,37,46,69,51,44,32,50,30,45,46,51,36,31,51,50,50,29,49,44,43,50,52,36,37,52,55,46,34,52,33,33,52,51,28,33,52,40,41,40,54,22,60,74,44,84,52,65,71,62,20,50,50,42,38,50,48,26,51,50,51,30,51,52,50,46,51,53,39,53,50,50,44,53,51,49,50,48,51,39,39,52,49,30,53,56,49,32,67,72,21,49,54,41,85,42,86,77,60,88,77,59,53,72,79,50,62,90,102,135,84,74,77,76,80,79,81,79,78,81,78,81,78,80,77,78,76,77,78,73,76,70,75,74,73,70,70,68,70,70,69,69,70,70,65,68,57,38,47,67,52,42,33,50,28,46,47,51,35,33,52,51,52,31,49,43,43,51,54,36,37,52,55,45,34,51,33,33,53,50,30,32,54,38,43,42,53,22,60,74,43,84,54,66,70,63,20,51,52,42,38,51,48,25,53,50,54,30,48,53,50,46,52,52,37,52,50,50,43,53,52,49,49,48,51,39,39,53,50,30,53,56,50,32,66,72,23,49,55,42,85,44,84,76,59,87,78,58,51,73,79,51,62,90,103

Sequence (292 aa):
MYYHMKINLVKALLLSSAIFAGLPVLAQQSATTVSSKIDVLCIQSAIDTRDTTLANMVSDWSSSTKNALEARRDALKGSWSISDYKTRRLAQRKAWSDYRKVLRSANTTKTKERSRTWKKFEHDRRQCEGAYSPEMTTGSTYDAHLMYYHMKINLVKALLLSSAIFAGLPVLAQQSATTVSSKIDVLCIQSAIDTRDTTLANMVSDWSSSTKNALEARRDALKGSWSISDYKTRRLAQRKAWSDYRKVLRSANTTKTKERSRTWKKFEHDRRQCEGAYSPEMTTGSTYDAHL

Secondary structure (DSSP, 8-state):
---------------------------------------HHHHHHHHHHHHHHHHHHHHHHHHHHHHHHHHHHHHHHHHTT--SHHHHHHHHHHHHHHHHHHHHHHHHHHHHHHHHHHHHHHHHHHTSTTTT-TTS---GGGGTT-/---------------------------------------HHHHHHHHHHHHHHHHHHHHHHHHHHHHHHHHHHHHHHHHTT--SHHHHHHHHHHHHHHHHHHHHHHHHHHHHHHHHHHHHHHHHHHTSTTTT-TTS---GGGGTT-